Protein 1ECS (pdb70)

Solvent-accessible surface area: 11134 Å² total; per-residue (Å²): 114,36,57,10,2,2,7,2,0,1,100,68,16,89,55,1,14,41,12,1,123,130,0,43,6,38,94,82,77,106,71,105,36,45,0,15,2,68,48,67,97,0,30,0,0,0,17,44,20,111,68,20,77,16,139,69,32,150,23,12,0,1,1,42,3,56,63,6,53,90,3,20,144,57,0,113,86,55,44,16,111,93,71,99,86,35,82,51,47,0,59,41,54,60,144,50,76,115,57,11,44,26,0,8,0,8,1,23,5,13,0,47,0,58,0,13,47,32,154,174,113,33,60,9,1,2,7,2,0,1,94,71,18,91,61,2,10,55,10,1,120,102,0,44,6,37,85,83,72,106,71,106,35,44,0,15,2,65,44,58,94,0,31,0,0,0,22,49,23,108,65,19,80,19,167,71,28,140,21,10,0,1,0,36,3,59,71,3,49,63,2,17,152,46,0,107,96,52,56,10,115,78,44,97,83,46,82,42,50,0,65,47,56,120,148,52,84,117,70,12,40,39,3,18,0,9,1,32,7,16,0,50,1,59,0,7,35,20,153,168

Secondary structure (DSSP, 8-state):
--EEEEEEEES-HHHHHHHHHTTT-EEEEE-SSEEEEEETTEEEEEEE-TT--GGG---EEEEEES-HHHHHHHHHHTT--B-SSSSSEEEEEEE-TTSSEEEEEE-TTS-EEEEEE---/--EEEEEEEES-HHHHHHHHHTTT-EEEEE-SSEEEEEETTEEEEEEE-TT--GGG---EEEEEES-HHHHHHHHHHTT--B-SSSSSEEEEEEE-TTS-EEEEEE-TT--EEEEEE---

Foldseek 3Di:
DDDDEDEAEDLDVVQVQVQCVLLQWHWPDDDDFKTWIDHPPHIYIYGYDNVAQLQPDPAEEEDADQDLPVSVVSCVVVPADDDDDDPQHKADWDCDPPRWIWIWTQHPSNYIYIYTYHDD/DDDDEFEAEDLDVVVQQVQCVLLQWHWPDDDPFKTWTDHPPHIYIYGYDNPDDLVPDPAEDEDADQDLPVSVVSCVVVPADDDPDDPQHKDDWDQDVVRWTWIWTQHNSNYIYIYTHHPD

Sequence (240 aa):
TDQATPNLPSRDFDSTAAFYERLGFGIVFRDAGWMILQRGDLMLEFFAHPGLDPLASWFSCCLRLDDLAEFYRQCKSVGIQETSSGYPRIHAPELQGWGGTMAALVDPDGTLLRLIQNELTDQATPNLPSRDFDSTAAFYERLGFGIVFRDAGWMILQRGDLMLEFFAHPGLDPLASWFSCCLRLDDLAEFYRQCKSVGIQETSSGYPRIHAPELQGWGGTMAALVDPDGTLLRLIQNEL

Organism: Klebsiella pneumoniae (NCBI:txid573)

InterPro domains:
  IPR000335 Bleomycin resistance protein [PR00311] (4-21)
  IPR000335 Bleomycin resistance protein [PR00311] (22-33)
  IPR000335 Bleomycin resistance protein [PR00311] (34-45)
  IPR004360 Glyoxalase/fosfomycin resistance/dioxygenase domain [PF00903] (9-115)
  IPR029068 Glyoxalase/Bleomycin resistance protein/Dihydroxybiphenyl dioxygenase [G3DSA:3.10.180.10] (1-126)
  IPR029068 Glyoxalase/Bleomycin resistance protein/Dihydroxybiphenyl dioxygenase [SSF54593] (5-119)
  IPR037523 Vicinal oxygen chelate (VOC), core domain [PS51819] (1-119)

Nearest PDB structures (foldseek):
  1ecs-assembly1_B  TM=1.008E+00  e=9.904E-28  Klebsiella pneumoniae
  1ewj-assembly3_F  TM=9.919E-01  e=4.253E-24  Klebsiella pneumoniae
  1byl-assembly1_A  TM=8.565E-01  e=3.475E-10  Streptoalloteichus hindustanus
  1xrk-assembly1_A  TM=8.556E-01  e=4.221E-10  Streptoalloteichus hindustanus
  4nb2-assembly1_A  TM=6.487E-01  e=3.819E-05  Staphylococcus aureus subsp. aureus N315

B-factor: mean 27.15, std 15.07, range [7.37, 90.89]

CATH classification: 3.10.180.10

Radius of gyration: 17.6 Å; Cα contacts (8 Å, |Δi|>4): 543; chains: 2; bounding box: 45×44×39 Å

Structure (mmCIF, N/CA/C/O backbone):
data_1ECS
#
_entry.id   1ECS
#
_cell.length_a   81.330
_cell.length_b   85.030
_cell.length_c   78.820
_cell.angle_alpha   90.00
_cell.angle_beta   90.00
_cell.angle_gamma   90.00
#
_symmetry.space_group_name_H-M   'C 2 2 21'
#
loop_
_entity.id
_entity.type
_entity.pdbx_description
1 polymer 'BLEOMYCIN RESISTANCE PROTEIN'
2 non-polymer 'CALCIUM ION'
3 non-polymer 'TETRAETHYLENE GLYCOL'
4 water water
#
loop_
_atom_site.group_PDB
_atom_site.id
_atom_site.type_symbol
_atom_site.label_atom_id
_atom_site.label_alt_id
_atom_site.label_comp_id
_atom_site.label_asym_id
_atom_site.label_entity_id
_atom_site.label_seq_id
_atom_site.pdbx_PDB_ins_code
_atom_site.Cartn_x
_atom_site.Cartn_y
_atom_site.Cartn_z
_atom_site.occupancy
_atom_site.B_iso_or_equiv
_atom_site.auth_seq_id
_atom_site.auth_comp_id
_atom_site.auth_asym_id
_atom_site.auth_atom_id
_atom_site.pdbx_PDB_model_num
ATOM 1 N N . THR A 1 2 ? 24.911 35.212 33.274 1.00 29.51 2 THR A N 1
ATOM 2 C CA . THR A 1 2 ? 24.892 34.575 31.963 1.00 33.74 2 THR A CA 1
ATOM 3 C C . THR A 1 2 ? 23.622 33.738 31.836 1.00 29.82 2 THR A C 1
ATOM 4 O O . THR A 1 2 ? 23.289 33.075 32.820 1.00 24.48 2 THR A O 1
ATOM 8 N N . ASP A 1 3 ? 22.950 33.776 30.690 1.00 25.92 3 ASP A N 1
ATOM 9 C CA . ASP A 1 3 ? 21.809 32.895 30.460 1.00 23.35 3 ASP A CA 1
ATOM 10 C C . ASP A 1 3 ? 22.221 31.434 30.378 1.00 23.69 3 ASP A C 1
ATOM 11 O O . ASP A 1 3 ? 23.199 31.062 29.735 1.00 19.33 3 ASP A O 1
ATOM 16 N N . GLN A 1 4 ? 21.443 30.550 31.013 1.00 22.43 4 GLN A N 1
ATOM 17 C CA . GLN A 1 4 ? 21.831 29.142 30.804 1.00 21.40 4 GLN A CA 1
ATOM 18 C C . GLN A 1 4 ? 20.613 28.241 30.912 1.00 20.70 4 GLN A C 1
ATOM 19 O O . GLN A 1 4 ? 19.699 28.414 31.723 1.00 18.56 4 GLN A O 1
ATOM 25 N N . ALA A 1 5 ? 20.551 27.226 30.030 1.00 19.17 5 ALA A N 1
ATOM 26 C CA . ALA A 1 5 ? 19.488 26.241 30.111 1.00 15.17 5 ALA A CA 1
ATOM 27 C C . ALA A 1 5 ? 20.043 25.010 30.807 1.00 14.10 5 ALA A C 1
ATOM 28 O O . ALA A 1 5 ? 21.139 24.573 30.469 1.00 16.67 5 ALA A O 1
ATOM 30 N N . THR A 1 6 ? 19.328 24.436 31.763 1.00 12.65 6 THR A N 1
ATOM 31 C CA . THR A 1 6 ? 19.935 23.254 32.388 1.00 12.38 6 THR A CA 1
ATOM 32 C C . THR A 1 6 ? 18.956 22.101 32.270 1.00 9.47 6 THR A C 1
ATOM 33 O O . THR A 1 6 ? 17.747 22.278 32.265 1.00 13.15 6 THR A O 1
ATOM 37 N N . PRO A 1 7 ? 19.481 20.888 32.166 1.00 8.51 7 PRO A N 1
ATOM 38 C CA . PRO A 1 7 ? 18.626 19.717 32.213 1.00 9.61 7 PRO A CA 1
ATOM 39 C C . PRO A 1 7 ? 18.010 19.566 33.605 1.00 13.04 7 PRO A C 1
ATOM 40 O O . PRO A 1 7 ? 18.569 20.032 34.603 1.00 10.35 7 PRO A O 1
ATOM 44 N N . ASN A 1 8 ? 16.866 18.922 33.644 1.00 12.35 8 ASN A N 1
ATOM 45 C CA . ASN A 1 8 ? 16.191 18.513 34.866 1.00 14.58 8 ASN A CA 1
ATOM 46 C C . ASN A 1 8 ? 16.032 16.997 34.778 1.00 14.68 8 ASN A C 1
ATOM 47 O O . ASN A 1 8 ? 15.287 16.502 33.924 1.00 14.36 8 ASN A O 1
ATOM 52 N N . LEU A 1 9 ? 16.721 16.256 35.633 1.00 12.84 9 LEU A N 1
ATOM 53 C CA . LEU A 1 9 ? 16.786 14.805 35.505 1.00 11.76 9 LEU A CA 1
ATOM 54 C C . LEU A 1 9 ? 16.188 14.166 36.754 1.00 11.95 9 LEU A C 1
ATOM 55 O O . LEU A 1 9 ? 16.210 14.808 37.794 1.00 12.03 9 LEU A O 1
ATOM 60 N N . PRO A 1 10 ? 15.698 12.961 36.629 1.00 15.09 10 PRO A N 1
ATOM 61 C CA . PRO A 1 10 ? 15.014 12.294 37.747 1.00 12.27 10 PRO A CA 1
ATOM 62 C C . PRO A 1 10 ? 16.021 11.619 38.674 1.00 12.59 10 PRO A C 1
ATOM 63 O O . PRO A 1 10 ? 17.110 11.225 38.272 1.00 13.73 10 PRO A O 1
ATOM 67 N N . SER A 1 11 ? 15.658 11.469 39.944 1.00 12.69 11 SER A N 1
ATOM 68 C CA . SER A 1 11 ? 16.487 10.707 40.865 1.00 11.62 11 SER A CA 1
ATOM 69 C C . SER A 1 11 ? 15.552 9.913 41.779 1.00 13.98 11 SER A C 1
ATOM 70 O O . SER A 1 11 ? 14.670 10.545 42.356 1.00 11.32 11 SER A O 1
ATOM 73 N N . ARG A 1 12 ? 15.717 8.611 41.940 1.00 12.44 12 ARG A N 1
ATOM 74 C CA . ARG A 1 12 ? 14.950 7.901 42.962 1.00 15.86 12 ARG A CA 1
ATOM 75 C C . ARG A 1 12 ? 15.538 8.139 44.349 1.00 15.48 12 ARG A C 1
ATOM 76 O O . ARG A 1 12 ? 14.836 7.956 45.339 1.00 19.99 12 ARG A O 1
ATOM 84 N N . ASP A 1 13 ? 16.783 8.565 44.431 1.00 14.55 13 ASP A N 1
ATOM 85 C CA . ASP A 1 13 ? 17.433 8.748 45.736 1.00 14.88 13 ASP A CA 1
ATOM 86 C C . ASP A 1 13 ? 18.567 9.752 45.614 1.00 11.76 13 ASP A C 1
ATOM 87 O O . ASP A 1 13 ? 19.594 9.413 45.014 1.00 15.05 13 ASP A O 1
ATOM 92 N N . PHE A 1 14 ? 18.427 10.948 46.184 1.00 10.95 14 PHE A N 1
ATOM 93 C CA . PHE A 1 14 ? 19.454 11.959 45.999 1.00 13.13 14 PHE A CA 1
ATOM 94 C C . PHE A 1 14 ? 20.802 11.515 46.537 1.00 16.94 14 PHE A C 1
ATOM 95 O O . PHE A 1 14 ? 21.854 11.901 46.012 1.00 14.17 14 PHE A O 1
ATOM 103 N N . ASP A 1 15 ? 20.794 10.718 47.623 1.00 16.39 15 ASP A N 1
ATOM 104 C CA . ASP A 1 15 ? 22.092 10.274 48.126 1.00 14.86 15 ASP A CA 1
ATOM 105 C C . ASP A 1 15 ? 22.834 9.407 47.097 1.00 13.06 15 ASP A C 1
ATOM 106 O O . ASP A 1 15 ? 24.043 9.607 46.952 1.00 14.28 15 ASP A O 1
ATOM 111 N N . SER A 1 16 ? 22.150 8.476 46.443 1.00 13.86 16 SER A N 1
ATOM 112 C CA . SER A 1 16 ? 22.839 7.625 45.468 1.00 17.62 16 SER A CA 1
ATOM 113 C C . SER A 1 16 ? 23.260 8.452 44.262 1.00 16.52 16 SER A C 1
ATOM 114 O O . SER A 1 16 ? 24.358 8.282 43.751 1.00 15.24 16 SER A O 1
ATOM 117 N N . THR A 1 17 ? 22.377 9.350 43.847 1.00 14.54 17 THR A N 1
ATOM 118 C CA . THR A 1 17 ? 22.778 10.261 42.763 1.00 12.52 17 THR A CA 1
ATOM 119 C C . THR A 1 17 ? 23.975 11.105 43.136 1.00 13.73 17 THR A C 1
ATOM 120 O O . THR A 1 17 ? 24.972 11.179 42.407 1.00 12.96 17 THR A O 1
ATOM 124 N N . ALA A 1 18 ? 23.957 11.807 44.274 1.00 13.47 18 ALA A N 1
ATOM 125 C CA . ALA A 1 18 ? 25.113 12.633 44.622 1.00 13.29 18 ALA A CA 1
ATOM 126 C C . ALA A 1 18 ? 26.389 11.805 44.734 1.00 13.10 18 ALA A C 1
ATOM 127 O O . ALA A 1 18 ? 27.434 12.275 44.280 1.00 15.80 18 ALA A O 1
ATOM 129 N N . ALA A 1 19 ? 26.308 10.614 45.310 1.00 12.46 19 ALA A N 1
ATOM 130 C CA . ALA A 1 19 ? 27.514 9.798 45.451 1.00 16.28 19 ALA A CA 1
ATOM 131 C C . ALA A 1 19 ? 28.112 9.337 44.130 1.00 19.55 19 ALA A C 1
ATOM 132 O O . ALA A 1 19 ? 29.325 9.232 43.941 1.00 19.84 19 ALA A O 1
ATOM 134 N N . PHE A 1 20 ? 27.235 9.013 43.180 1.00 16.69 20 PHE A N 1
ATOM 135 C CA . PHE A 1 20 ? 27.698 8.632 41.850 1.00 13.10 20 PHE A CA 1
ATOM 136 C C . PHE A 1 20 ? 28.371 9.817 41.177 1.00 14.25 20 PHE A C 1
ATOM 137 O O . PHE A 1 20 ? 29.501 9.658 40.700 1.00 14.32 20 PHE A O 1
ATOM 145 N N . TYR A 1 21 ? 27.709 10.975 41.074 1.00 11.36 21 TYR A N 1
ATOM 146 C CA . TYR A 1 21 ? 28.326 12.075 40.337 1.00 12.72 21 TYR A CA 1
ATOM 147 C C . TYR A 1 21 ? 29.523 12.652 41.068 1.00 16.07 21 TYR A C 1
ATOM 148 O O . TYR A 1 21 ? 30.450 13.230 40.490 1.00 14.80 21 TYR A O 1
ATOM 157 N N . GLU A 1 22 ? 29.572 12.521 42.394 1.00 16.92 22 GLU A N 1
ATOM 158 C CA . GLU A 1 22 ? 30.764 13.015 43.092 1.00 18.39 22 GLU A CA 1
ATOM 159 C C . GLU A 1 22 ? 32.032 12.318 42.608 1.00 17.38 22 GLU A C 1
ATOM 160 O O . GLU A 1 22 ? 33.077 12.959 42.450 1.00 17.27 22 GLU A O 1
ATOM 166 N N . ARG A 1 23 ? 31.992 11.010 42.319 1.00 16.27 23 ARG A N 1
ATOM 167 C CA . ARG A 1 23 ? 33.180 10.359 41.776 1.00 20.07 23 ARG A CA 1
ATOM 168 C C . ARG A 1 23 ? 33.604 10.976 40.442 1.00 20.82 23 ARG A C 1
ATOM 169 O O . ARG A 1 23 ? 34.752 10.822 40.026 1.00 21.13 23 ARG A O 1
ATOM 177 N N . LEU A 1 24 ? 32.698 11.667 39.760 1.00 20.49 24 LEU A N 1
ATOM 178 C CA . LEU A 1 24 ? 33.071 12.253 38.472 1.00 19.90 24 LEU A CA 1
ATOM 179 C C . LEU A 1 24 ? 33.386 13.732 38.571 1.00 20.07 24 LEU A C 1
ATOM 180 O O . LEU A 1 24 ? 33.457 14.390 37.535 1.00 24.37 24 LEU A O 1
ATOM 185 N N . GLY A 1 25 ? 33.533 14.234 39.795 1.00 16.92 25 GLY A N 1
ATOM 186 C CA . GLY A 1 25 ? 33.949 15.590 40.038 1.00 16.47 25 GLY A CA 1
ATOM 187 C C . GLY A 1 25 ? 32.842 16.567 40.304 1.00 19.15 25 GLY A C 1
ATOM 188 O O . GLY A 1 25 ? 33.026 17.786 40.370 1.00 20.41 25 GLY A O 1
ATOM 189 N N . PHE A 1 26 ? 31.601 16.090 40.457 1.00 17.32 26 PHE A N 1
ATOM 190 C CA . PHE A 1 26 ? 30.526 17.078 40.622 1.00 16.06 26 PHE A CA 1
ATOM 191 C C . PHE A 1 26 ? 30.332 17.384 42.115 1.00 17.78 26 PHE A C 1
ATOM 192 O O . PHE A 1 26 ? 30.395 16.432 42.883 1.00 17.19 26 PHE A O 1
ATOM 200 N N . GLY A 1 27 ? 30.081 18.609 42.515 1.00 14.33 27 GLY A N 1
ATOM 201 C CA . GLY A 1 27 ? 29.743 18.877 43.908 1.00 18.68 27 GLY A CA 1
ATOM 202 C C . GLY A 1 27 ? 28.303 19.313 44.089 1.00 20.31 27 GLY A C 1
ATOM 203 O O . GLY A 1 27 ? 27.627 19.758 43.159 1.00 15.30 27 GLY A O 1
ATOM 204 N N . ILE A 1 28 ? 27.768 19.206 45.312 1.00 16.29 28 ILE A N 1
ATOM 205 C CA . ILE A 1 28 ? 26.419 19.706 45.573 1.00 17.92 28 ILE A CA 1
ATOM 206 C C . ILE A 1 28 ? 26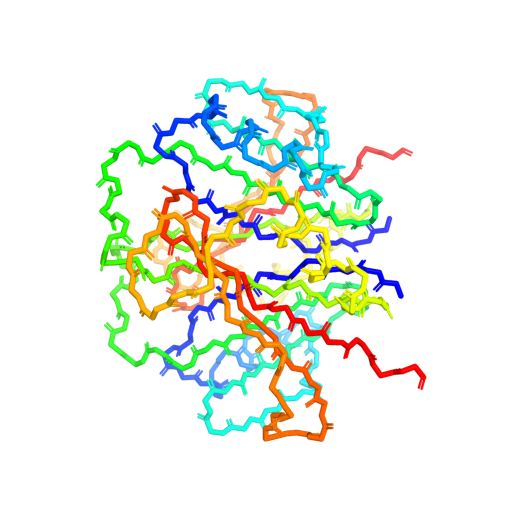.453 21.219 45.775 1.00 19.71 28 ILE A C 1
ATOM 207 O O . ILE A 1 28 ? 27.255 21.759 46.547 1.00 26.27 28 ILE A O 1
ATOM 212 N N . VAL A 1 29 ? 25.592 21.942 45.079 1.00 13.27 29 VAL A N 1
ATOM 213 C CA . VAL A 1 29 ? 25.459 23.386 45.140 1.00 15.27 29 VAL A CA 1
ATOM 214 C C . VAL A 1 29 ? 24.191 23.725 45.907 1.00 15.64 29 VAL A C 1
ATOM 215 O O . VAL A 1 29 ? 24.039 24.741 46.573 1.00 17.75 29 VAL A O 1
ATOM 219 N N . PHE A 1 30 ? 23.216 22.813 45.792 1.00 11.09 30 PHE A N 1
ATOM 220 C CA . PHE A 1 30 ? 21.917 23.018 46.420 1.00 13.25 30 PHE A CA 1
ATOM 221 C C . PHE A 1 30 ? 21.199 21.689 46.583 1.00 15.22 30 PHE A C 1
ATOM 222 O O . PHE A 1 30 ? 21.185 20.831 45.718 1.00 14.40 30 PHE A O 1
ATOM 230 N N . ARG A 1 31 ? 20.532 21.510 47.731 1.00 12.15 31 ARG A N 1
ATOM 231 C CA . ARG A 1 31 ? 19.725 20.328 47.934 1.00 11.78 31 ARG A CA 1
ATOM 232 C C . ARG A 1 31 ? 18.580 20.624 48.896 1.00 17.09 31 ARG A C 1
ATOM 233 O O . ARG A 1 31 ? 18.818 21.195 49.965 1.00 20.19 31 ARG A O 1
ATOM 241 N N . ASP A 1 32 ? 17.351 20.256 48.538 1.00 16.38 32 ASP A N 1
ATOM 242 C CA . ASP A 1 32 ? 16.291 20.259 49.555 1.00 13.97 32 ASP A CA 1
ATOM 243 C C . ASP A 1 32 ? 15.530 18.958 49.391 1.00 16.16 32 ASP A C 1
ATOM 244 O O . ASP A 1 32 ? 16.048 18.041 48.751 1.00 16.73 32 ASP A O 1
ATOM 249 N N . ALA A 1 33 ? 14.331 18.868 49.950 1.00 18.13 33 ALA A N 1
ATOM 250 C CA . ALA A 1 33 ? 13.615 17.599 49.904 1.00 18.59 33 ALA A CA 1
ATOM 251 C C . ALA A 1 33 ? 13.213 17.170 48.493 1.00 20.69 33 ALA A C 1
ATOM 252 O O . ALA A 1 33 ? 13.050 15.962 48.271 1.00 20.28 33 ALA A O 1
ATOM 254 N N . GLY A 1 34 ? 13.046 18.097 47.552 1.00 17.35 34 GLY A N 1
ATOM 255 C CA . GLY A 1 34 ? 12.517 17.693 46.247 1.00 16.66 34 GLY A CA 1
ATOM 256 C C . GLY A 1 34 ? 13.441 18.073 45.103 1.00 16.38 34 GLY A C 1
ATOM 257 O O . GLY A 1 34 ? 13.138 17.692 43.969 1.00 16.53 34 GLY A O 1
ATOM 258 N N . TRP A 1 35 ? 14.533 18.785 45.321 1.00 11.36 35 TRP A N 1
ATOM 259 C CA . TRP A 1 35 ? 15.362 19.290 44.234 1.00 12.45 35 TRP A CA 1
ATOM 260 C C . TRP A 1 35 ? 16.827 19.221 44.583 1.00 14.55 35 TRP A C 1
ATOM 261 O O . TRP A 1 35 ? 17.208 19.433 45.743 1.00 14.79 35 TRP A O 1
ATOM 272 N N . MET A 1 36 ? 17.728 18.940 43.645 1.00 10.31 36 MET A N 1
ATOM 273 C CA . MET A 1 36 ? 19.146 18.966 43.975 1.00 8.07 36 MET A CA 1
ATOM 274 C C . MET A 1 36 ? 19.970 19.476 42.805 1.00 11.55 36 MET A C 1
ATOM 275 O O . MET A 1 36 ? 19.694 19.146 41.644 1.00 17.21 36 MET A O 1
ATOM 280 N N . ILE A 1 37 ? 20.990 20.279 43.035 1.00 10.55 37 ILE A N 1
ATOM 281 C CA . ILE A 1 37 ? 21.769 20.814 41.909 1.00 12.89 37 ILE A CA 1
ATOM 282 C C . ILE A 1 37 ? 23.220 20.388 42.075 1.00 16.83 37 ILE A C 1
ATOM 283 O O . ILE A 1 37 ? 23.777 20.622 43.161 1.00 13.01 37 ILE A O 1
ATOM 288 N N . LEU A 1 38 ? 23.805 19.772 41.035 1.00 12.03 38 LEU A N 1
ATOM 289 C CA . LEU A 1 38 ? 25.204 19.380 41.062 1.00 12.45 38 LEU A CA 1
ATOM 290 C C . LEU A 1 38 ? 25.975 20.206 40.026 1.00 16.36 38 LEU A C 1
ATOM 291 O O . LEU A 1 38 ? 25.425 20.573 38.983 1.00 15.75 38 LEU A O 1
ATOM 296 N N . GLN A 1 39 ? 27.236 20.460 40.347 1.00 15.27 39 GLN A N 1
ATOM 297 C CA . GLN A 1 39 ? 28.079 21.278 39.492 1.00 18.62 39 GLN A CA 1
ATOM 298 C C . GLN A 1 39 ? 29.485 20.700 39.361 1.00 19.39 39 GLN A C 1
ATOM 299 O O . GLN A 1 39 ? 30.073 20.185 40.310 1.00 17.70 39 GLN A O 1
ATOM 305 N N . ARG A 1 40 ? 30.030 20.804 38.159 1.00 17.19 40 ARG A N 1
ATOM 306 C CA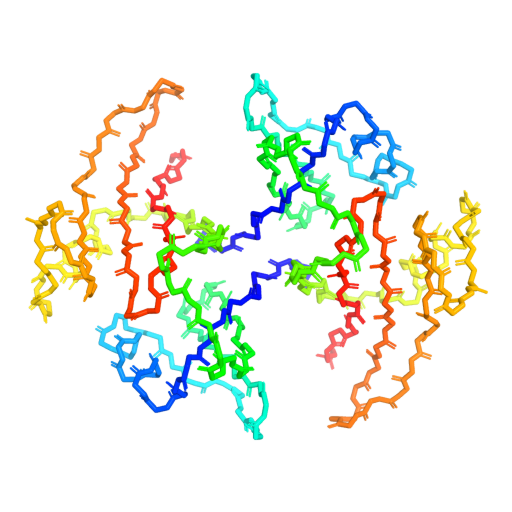 . ARG A 1 40 ? 31.412 20.425 37.870 1.00 17.96 40 ARG A CA 1
ATOM 307 C C . ARG A 1 40 ? 31.959 21.463 36.898 1.00 22.59 40 ARG A C 1
ATOM 308 O O . ARG A 1 40 ? 31.631 21.376 35.713 1.00 20.15 40 ARG A O 1
ATOM 316 N N . GLY A 1 41 ? 32.718 22.440 37.383 1.00 22.41 41 GLY A N 1
ATOM 317 C CA . GLY A 1 41 ? 33.086 23.574 36.542 1.00 19.08 41 GLY A CA 1
ATOM 318 C C . GLY A 1 41 ? 31.868 24.214 35.921 1.00 22.98 41 GLY A C 1
ATOM 319 O O . GLY A 1 41 ? 30.964 24.711 36.600 1.00 23.73 41 GLY A O 1
ATOM 320 N N . ASP A 1 42 ? 31.783 24.241 34.583 1.00 22.37 42 ASP A N 1
ATOM 321 C CA . ASP A 1 42 ? 30.654 24.923 33.962 1.00 18.59 42 ASP A CA 1
ATOM 322 C C . ASP A 1 42 ? 29.482 23.987 33.717 1.00 17.52 42 ASP A C 1
ATOM 323 O O . ASP A 1 42 ? 28.465 24.413 33.151 1.00 19.19 42 ASP A O 1
ATOM 328 N N . LEU A 1 43 ? 29.631 22.718 34.116 1.00 12.70 43 LEU A N 1
ATOM 329 C CA . LEU A 1 43 ? 28.516 21.795 33.903 1.00 14.94 43 LEU A CA 1
ATOM 330 C C . LEU A 1 43 ? 27.543 21.910 35.085 1.00 17.77 43 LEU A C 1
ATOM 331 O O . LEU A 1 43 ? 28.005 21.801 36.224 1.00 18.91 43 LEU A O 1
ATOM 336 N N . MET A 1 44 ? 26.267 22.123 34.845 1.00 17.83 44 MET A N 1
ATOM 337 C CA . MET A 1 44 ? 25.255 22.206 35.884 1.00 17.23 44 MET A CA 1
ATOM 338 C C . MET A 1 44 ? 24.135 21.226 35.563 1.00 17.71 44 MET A C 1
ATOM 339 O O . MET A 1 44 ? 23.519 21.238 34.494 1.00 19.52 44 MET A O 1
ATOM 344 N N . LEU A 1 45 ? 23.861 20.330 36.519 1.00 14.29 45 LEU A N 1
ATOM 345 C CA . LEU A 1 45 ? 22.772 19.376 36.356 1.00 12.15 45 LEU A CA 1
ATOM 346 C C . LEU A 1 45 ? 21.771 19.534 37.514 1.00 13.50 45 LEU A C 1
ATOM 347 O O . LEU A 1 45 ? 22.215 19.596 38.656 1.00 13.79 45 LEU A O 1
ATOM 352 N N . GLU A 1 46 ? 20.500 19.562 37.209 1.00 11.74 46 GLU A N 1
ATOM 353 C CA . GLU A 1 46 ? 19.483 19.661 38.262 1.00 12.80 46 GLU A CA 1
ATOM 354 C C . GLU A 1 46 ? 18.691 18.356 38.301 1.00 14.76 46 GLU A C 1
ATOM 355 O O . GLU A 1 46 ? 18.426 17.773 37.235 1.00 14.84 46 GLU A O 1
ATOM 361 N N . PHE A 1 47 ? 18.345 17.899 39.505 1.00 7.37 47 PHE A N 1
ATOM 362 C CA . PHE A 1 47 ? 17.595 16.683 39.730 1.00 7.63 47 PHE A CA 1
ATOM 363 C C . PHE A 1 47 ? 16.317 16.934 40.523 1.00 11.57 47 PHE A C 1
ATOM 364 O O . PHE A 1 47 ? 16.290 17.746 41.445 1.00 13.40 47 PHE A O 1
ATOM 372 N N . PHE A 1 48 ? 15.263 16.208 40.152 1.00 11.58 48 PHE A N 1
ATOM 373 C CA . PHE A 1 48 ? 14.023 16.319 40.897 1.00 11.45 48 PHE A CA 1
ATOM 374 C C . PHE A 1 48 ? 13.752 14.941 41.485 1.00 14.89 48 PHE A C 1
ATOM 375 O O . PHE A 1 48 ? 14.166 13.935 40.904 1.00 11.55 48 PHE A O 1
ATOM 383 N N . ALA A 1 49 ? 13.060 14.893 42.623 1.00 14.20 49 ALA A N 1
ATOM 384 C CA . ALA A 1 49 ? 12.744 13.585 43.201 1.00 15.18 49 ALA A CA 1
ATOM 385 C C . ALA A 1 49 ? 11.680 12.888 42.368 1.00 17.22 49 ALA A C 1
ATOM 386 O O . ALA A 1 49 ? 10.643 13.495 42.091 1.00 17.82 49 ALA A O 1
ATOM 388 N N . HIS A 1 50 ? 11.944 11.648 41.996 1.00 15.87 50 HIS A N 1
ATOM 389 C CA . HIS A 1 50 ? 10.967 10.897 41.188 1.00 18.48 50 HIS A CA 1
ATOM 390 C C . HIS A 1 50 ? 10.986 9.461 41.674 1.00 19.20 50 HIS A C 1
ATOM 391 O O . HIS A 1 50 ? 11.538 8.577 41.024 1.00 16.59 50 HIS A O 1
ATOM 398 N N . PRO A 1 51 ? 10.460 9.198 42.867 1.00 25.82 51 PRO A N 1
ATOM 399 C CA . PRO A 1 51 ? 10.562 7.847 43.431 1.00 28.40 51 PRO A CA 1
ATOM 400 C C . PRO A 1 51 ? 9.823 6.803 42.613 1.00 25.84 51 PRO A C 1
ATOM 401 O O . PRO A 1 51 ? 10.098 5.615 42.755 1.00 33.64 51 PRO A O 1
ATOM 405 N N . GLY A 1 52 ? 8.893 7.168 41.743 1.00 25.21 52 GLY A N 1
ATOM 406 C CA . GLY A 1 52 ? 8.196 6.122 41.006 1.00 25.92 52 GLY A CA 1
ATOM 407 C C . GLY A 1 52 ? 8.869 5.795 39.694 1.00 27.29 52 GLY A C 1
ATOM 408 O O . GLY A 1 52 ? 8.332 5.055 38.885 1.00 26.18 52 GLY A O 1
ATOM 409 N N . LEU A 1 53 ? 10.050 6.348 39.418 1.00 27.65 53 LEU A N 1
ATOM 410 C CA . LEU A 1 53 ? 10.673 6.121 38.115 1.00 24.61 53 LEU A CA 1
ATOM 411 C C . LEU A 1 53 ? 11.088 4.673 37.903 1.00 21.83 53 LEU A C 1
ATOM 412 O O . LEU A 1 53 ? 11.608 3.990 38.783 1.00 20.54 53 LEU A O 1
ATOM 417 N N . ASP A 1 54 ? 10.912 4.143 36.699 1.00 16.67 54 ASP A N 1
ATOM 418 C CA . ASP A 1 54 ? 11.493 2.854 36.333 1.00 17.26 54 ASP A CA 1
ATOM 419 C C . ASP A 1 54 ? 12.732 3.080 35.472 1.00 20.44 54 ASP A C 1
ATOM 420 O O . ASP A 1 54 ? 12.624 3.516 34.319 1.00 20.89 54 ASP A O 1
ATOM 425 N N . PRO A 1 55 ? 13.924 2.818 36.008 1.00 22.04 55 PRO A N 1
ATOM 426 C CA . PRO A 1 55 ? 15.154 3.129 35.271 1.00 20.84 55 PRO A CA 1
ATOM 427 C C . PRO A 1 55 ? 15.290 2.382 33.953 1.00 21.77 55 PRO A C 1
ATOM 428 O O . PRO A 1 55 ? 16.048 2.827 33.091 1.00 23.16 55 PRO A O 1
ATOM 432 N N . LEU A 1 56 ? 14.605 1.268 33.761 1.00 23.31 56 LEU A N 1
ATOM 433 C CA . LEU A 1 56 ? 14.697 0.461 32.546 1.00 26.39 56 LEU A CA 1
ATOM 434 C C . LEU A 1 56 ? 13.722 0.920 31.466 1.00 25.11 56 LEU A C 1
ATOM 435 O O . LEU A 1 56 ? 13.775 0.475 30.319 1.00 30.62 56 LEU A O 1
ATOM 440 N N . ALA A 1 57 ? 12.797 1.806 31.809 1.00 23.72 57 ALA A N 1
ATOM 441 C CA . ALA A 1 57 ? 11.872 2.308 30.797 1.00 25.68 57 ALA A CA 1
ATOM 442 C C . ALA A 1 57 ? 12.019 3.815 30.654 1.00 26.53 57 ALA A C 1
ATOM 443 O O . ALA A 1 57 ? 11.052 4.530 30.417 1.00 27.61 57 ALA A O 1
ATOM 445 N N . SER A 1 58 ? 13.235 4.331 30.826 1.00 26.03 58 SER A N 1
ATOM 446 C CA . SER A 1 58 ? 13.360 5.782 30.925 1.00 23.65 58 SER A CA 1
ATOM 447 C C . SER A 1 58 ? 13.544 6.435 29.564 1.00 22.81 58 SER A C 1
ATOM 448 O O . SER A 1 58 ? 14.335 5.917 28.776 1.00 22.72 58 SER A O 1
ATOM 451 N N . TRP A 1 59 ? 12.876 7.561 29.369 1.00 21.89 59 TRP A N 1
ATOM 452 C CA . TRP A 1 59 ? 13.131 8.417 28.220 1.00 25.99 59 TRP A CA 1
ATOM 453 C C . TRP A 1 59 ? 13.972 9.641 28.572 1.00 24.15 59 TRP A C 1
ATOM 454 O O . TRP A 1 59 ? 14.129 10.546 27.747 1.00 23.25 59 TRP A O 1
ATOM 465 N N . PHE A 1 60 ? 14.536 9.712 29.780 1.00 19.76 60 PHE A N 1
ATOM 466 C CA . PHE A 1 60 ? 15.323 10.881 30.151 1.00 17.45 60 PHE A CA 1
ATOM 467 C C . PHE A 1 60 ? 16.755 10.854 29.640 1.00 15.21 60 PHE A C 1
ATOM 468 O O . PHE A 1 60 ? 17.420 9.834 29.734 1.00 17.06 60 PHE A O 1
ATOM 476 N N . SER A 1 61 ? 17.199 12.002 29.113 1.00 13.45 61 SER A N 1
ATOM 477 C CA . SER A 1 61 ? 18.585 12.118 28.689 1.00 12.50 61 SER A CA 1
ATOM 478 C C . SER A 1 61 ? 18.985 13.579 28.653 1.00 9.85 61 SER A C 1
ATOM 479 O O . SER A 1 61 ? 18.180 14.498 28.747 1.00 9.85 61 SER A O 1
ATOM 482 N N . CYS A 1 62 ? 20.276 13.827 28.511 1.00 11.62 62 CYS A N 1
ATOM 483 C CA . CYS A 1 62 ? 20.753 15.195 28.321 1.00 15.04 62 CYS A CA 1
ATOM 484 C C . CYS A 1 62 ? 22.062 15.088 27.538 1.00 15.12 62 CYS A C 1
ATOM 485 O O . CYS A 1 62 ? 22.517 13.949 27.390 1.00 15.20 62 CYS A O 1
ATOM 488 N N . CYS A 1 63 ? 22.629 16.193 27.065 1.00 12.58 63 CYS A N 1
ATOM 489 C CA . CYS A 1 63 ? 23.956 16.120 26.478 1.00 14.80 63 CYS A CA 1
ATOM 490 C C . CYS A 1 63 ? 25.011 16.768 27.360 1.00 14.02 63 CYS A C 1
ATOM 491 O O . CYS A 1 63 ? 24.712 17.808 27.934 1.00 19.30 63 CYS A O 1
ATOM 494 N N . LEU A 1 64 ? 26.190 16.158 27.418 1.00 12.89 64 LEU A N 1
ATOM 495 C CA . LEU A 1 64 ? 27.364 16.840 27.950 1.00 14.91 64 LEU A CA 1
ATOM 496 C C . LEU A 1 64 ? 28.311 17.129 26.766 1.00 13.63 64 LEU A C 1
ATOM 497 O O . LEU A 1 64 ? 28.910 16.222 26.216 1.00 13.64 64 LEU A O 1
ATOM 502 N N . ARG A 1 65 ? 28.397 18.401 26.400 1.00 17.88 65 ARG A N 1
ATOM 503 C CA . ARG A 1 65 ? 29.259 18.873 25.314 1.00 17.28 65 ARG A CA 1
ATOM 504 C C . ARG A 1 65 ? 30.530 19.410 25.971 1.00 16.67 65 ARG A C 1
ATOM 505 O O . ARG A 1 65 ? 30.546 20.453 26.605 1.00 18.59 65 ARG A O 1
ATOM 513 N N . LEU A 1 66 ? 31.569 18.621 25.825 1.00 15.43 66 LEU A N 1
ATOM 514 C CA . LEU A 1 66 ? 32.803 18.662 26.557 1.00 18.29 66 LEU A CA 1
ATOM 515 C C . LEU A 1 66 ? 33.995 19.094 25.694 1.00 21.56 66 LEU A C 1
ATOM 516 O O . LEU A 1 66 ? 34.145 18.565 24.591 1.00 19.86 66 LEU A O 1
ATOM 521 N N . ASP A 1 67 ? 34.781 20.011 26.233 1.00 24.00 67 ASP A N 1
ATOM 522 C CA . ASP A 1 67 ? 36.057 20.446 25.660 1.00 24.83 67 ASP A CA 1
ATOM 523 C C . ASP A 1 67 ? 37.041 19.285 25.590 1.00 25.59 67 ASP A C 1
ATOM 524 O O . ASP A 1 67 ? 37.821 19.169 24.647 1.00 23.57 67 ASP A O 1
ATOM 529 N N . ASP A 1 68 ? 37.003 18.387 26.570 1.00 23.76 68 ASP A N 1
ATOM 530 C CA . ASP A 1 68 ? 37.868 17.212 26.531 1.00 23.57 68 ASP A CA 1
ATOM 531 C C . ASP A 1 68 ? 37.125 15.950 26.927 1.00 23.51 68 ASP A C 1
ATOM 532 O O . ASP A 1 68 ? 37.085 15.540 28.085 1.00 28.59 68 ASP A O 1
ATOM 537 N N . LEU A 1 69 ? 36.516 15.326 25.933 1.00 24.06 69 LEU A N 1
ATOM 538 C CA . LEU A 1 69 ? 35.750 14.106 26.118 1.00 25.28 69 LEU A CA 1
ATOM 539 C C . LEU A 1 69 ? 36.625 12.964 26.612 1.00 28.25 69 LEU A C 1
ATOM 540 O O . LEU A 1 69 ? 36.280 12.181 27.497 1.00 21.99 69 LEU A O 1
ATOM 545 N N . ALA A 1 70 ? 37.810 12.853 26.003 1.00 29.05 70 ALA A N 1
ATOM 546 C CA . ALA A 1 70 ? 38.751 11.786 26.326 1.00 27.19 70 ALA A CA 1
ATOM 547 C C . ALA A 1 70 ? 39.033 11.699 27.822 1.00 25.38 70 ALA A C 1
ATOM 548 O O . ALA A 1 70 ? 38.969 10.633 28.431 1.00 32.00 70 ALA A O 1
ATOM 550 N N . GLU A 1 71 ? 39.359 12.836 28.412 1.00 26.88 71 GLU A N 1
ATOM 551 C CA . GLU A 1 71 ? 39.607 12.985 29.835 1.00 29.53 71 GLU A CA 1
ATOM 552 C C . GLU A 1 71 ? 38.390 12.545 30.638 1.00 30.30 71 GLU A C 1
ATOM 553 O O . GLU A 1 71 ? 38.470 11.798 31.610 1.00 30.54 71 GLU A O 1
ATOM 559 N N . PHE A 1 72 ? 37.201 13.009 30.247 1.00 27.24 72 PHE A N 1
ATOM 560 C CA . PHE A 1 72 ? 36.002 12.652 30.994 1.00 25.69 72 PHE A CA 1
ATOM 561 C C . PHE A 1 72 ? 35.773 11.150 30.934 1.00 26.33 72 PHE A C 1
ATOM 562 O O . PHE A 1 72 ? 35.478 10.497 31.930 1.00 25.67 72 PHE A O 1
ATOM 570 N N . TYR A 1 73 ? 35.917 10.599 29.725 1.00 25.32 73 TYR A N 1
ATOM 571 C CA . TYR A 1 73 ? 35.724 9.173 29.552 1.00 27.77 73 TYR A CA 1
ATOM 572 C C . TYR A 1 73 ? 36.714 8.352 30.380 1.00 27.80 73 TYR A C 1
ATOM 573 O O . TYR A 1 73 ? 36.317 7.298 30.878 1.00 23.28 73 TYR A O 1
ATOM 582 N N . ARG A 1 74 ? 37.937 8.864 30.464 1.00 26.53 74 ARG A N 1
ATOM 583 C CA . ARG A 1 74 ? 38.999 8.252 31.270 1.00 30.54 74 ARG A CA 1
ATOM 584 C C . ARG A 1 74 ? 38.623 8.280 32.744 1.00 28.82 74 ARG A C 1
ATOM 585 O O . ARG A 1 74 ? 38.874 7.385 33.548 1.00 27.17 74 ARG A O 1
ATOM 593 N N . GLN A 1 75 ? 37.965 9.357 33.170 1.00 25.84 75 GLN A N 1
ATOM 594 C CA . GLN A 1 75 ? 37.577 9.400 34.583 1.00 28.05 75 GLN A CA 1
ATOM 595 C C . GLN A 1 75 ? 36.451 8.419 34.871 1.00 23.69 75 GLN A C 1
ATOM 596 O O . GLN A 1 75 ? 36.441 7.782 35.935 1.00 26.38 75 GLN A O 1
ATOM 602 N N . CYS A 1 76 ? 35.470 8.227 33.998 1.00 19.57 76 CYS A N 1
ATOM 603 C CA . CYS A 1 76 ? 34.426 7.237 34.205 1.00 23.72 76 CYS A CA 1
ATOM 604 C C . CYS A 1 76 ? 34.946 5.810 34.384 1.00 27.69 76 CYS A C 1
ATOM 605 O O . CYS A 1 76 ? 34.526 5.058 35.262 1.00 27.64 76 CYS A O 1
ATOM 608 N N . LYS A 1 77 ? 35.860 5.385 33.526 1.00 30.15 77 LYS A N 1
ATOM 609 C CA . LYS A 1 77 ? 36.423 4.047 33.573 1.00 31.46 77 LYS A CA 1
ATOM 610 C C . LYS A 1 77 ? 37.220 3.847 34.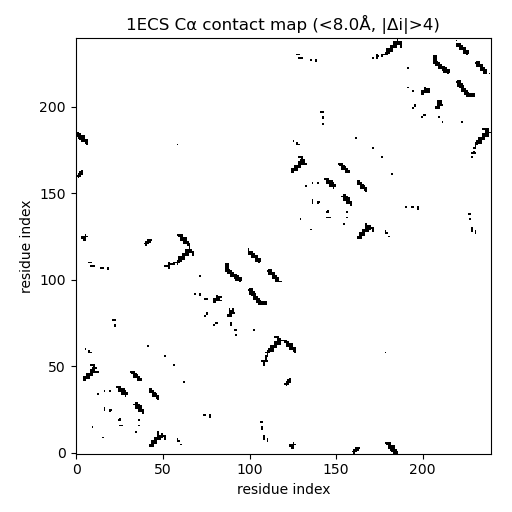851 1.00 29.40 77 LYS A C 1
ATOM 611 O O . LYS A 1 77 ? 37.153 2.813 35.510 1.00 34.82 77 LYS A O 1
ATOM 617 N N . SER A 1 78 ? 37.979 4.883 35.188 1.00 29.61 78 SER A N 1
ATOM 618 C CA . SER A 1 78 ? 38.863 4.836 36.348 1.00 30.89 78 SER A CA 1
ATOM 619 C C . SER A 1 78 ? 38.103 4.769 37.658 1.00 34.93 78 SER A C 1
ATOM 620 O O . SER A 1 78 ? 38.644 4.419 38.707 1.00 44.74 78 SER A O 1
ATOM 623 N N . VAL A 1 79 ? 36.813 5.104 37.683 1.00 33.60 79 VAL A N 1
ATOM 624 C CA . VAL A 1 79 ? 36.114 4.942 38.967 1.00 32.79 79 VAL A CA 1
ATOM 625 C C . VAL A 1 79 ? 35.303 3.656 38.919 1.00 31.95 79 VAL A C 1
ATOM 626 O O . VAL A 1 79 ? 34.487 3.353 39.788 1.00 41.98 79 VAL A O 1
ATOM 630 N N . GLY A 1 80 ? 35.519 2.861 37.870 1.00 29.47 80 GLY A N 1
ATOM 631 C CA . GLY A 1 80 ? 34.880 1.567 37.810 1.00 29.81 80 GLY A CA 1
ATOM 632 C C . GLY A 1 80 ? 33.501 1.508 37.214 1.00 31.83 80 GLY A C 1
ATOM 633 O O . GLY A 1 80 ? 32.727 0.573 37.474 1.00 37.04 80 GLY A O 1
ATOM 634 N N . ILE A 1 81 ? 33.086 2.465 36.378 1.00 26.00 81 ILE A N 1
ATOM 635 C CA . ILE A 1 81 ? 31.792 2.233 35.723 1.00 24.64 81 ILE A CA 1
ATOM 636 C C . ILE A 1 81 ? 31.962 1.249 34.580 1.00 28.03 81 ILE A C 1
ATOM 637 O O . ILE A 1 81 ? 32.845 1.385 33.730 1.00 24.73 81 ILE A O 1
ATOM 642 N N . GLN A 1 82 ? 31.128 0.214 34.531 1.00 31.42 82 GLN A N 1
ATOM 643 C CA . GLN A 1 82 ? 31.375 -0.832 33.551 1.00 35.12 82 GLN A CA 1
ATOM 644 C C . GLN A 1 82 ? 31.019 -0.408 32.130 1.00 37.25 82 GLN A C 1
ATOM 645 O O . GLN A 1 82 ? 30.060 0.299 31.829 1.00 34.58 82 GLN A O 1
ATOM 651 N N . GLU A 1 83 ? 31.852 -0.906 31.223 1.00 36.13 83 GLU A N 1
ATOM 652 C CA . GLU A 1 83 ? 31.590 -0.768 29.799 1.00 37.18 83 GLU A CA 1
ATOM 653 C C . GLU A 1 83 ? 30.905 -2.041 29.312 1.00 37.54 83 GLU A C 1
ATOM 654 O O . GLU A 1 83 ? 31.577 -3.031 29.030 1.00 47.54 83 GLU A O 1
ATOM 660 N N . THR A 1 84 ? 29.589 -1.986 29.242 1.00 34.79 84 THR A N 1
ATOM 661 C CA . THR A 1 84 ? 28.746 -3.107 28.868 1.00 36.10 84 THR A CA 1
ATOM 662 C C . THR A 1 84 ? 27.572 -2.640 28.028 1.00 36.48 84 THR A C 1
ATOM 663 O O . THR A 1 84 ? 27.433 -1.438 27.795 1.00 36.55 84 THR A O 1
ATOM 667 N N . SER A 1 85 ? 26.725 -3.559 27.568 1.00 37.75 85 SER A N 1
ATOM 668 C CA . SER A 1 85 ? 25.675 -3.124 26.642 1.00 36.03 85 SER A CA 1
ATOM 669 C C . SER A 1 85 ? 24.320 -3.062 27.315 1.00 32.48 85 SER A C 1
ATOM 670 O O . SER A 1 85 ? 23.363 -2.566 26.719 1.00 35.36 85 SER A O 1
ATOM 673 N N . SER A 1 86 ? 24.185 -3.527 28.555 1.00 31.43 86 SER A N 1
ATOM 674 C CA . SER A 1 86 ? 22.880 -3.324 29.191 1.00 34.21 86 SER A CA 1
ATOM 675 C C . SER A 1 86 ? 23.060 -3.113 30.689 1.00 32.89 86 SER A C 1
ATOM 676 O O . SER A 1 86 ? 24.161 -3.262 31.211 1.00 26.82 86 SER A O 1
ATOM 679 N N . GLY A 1 87 ? 21.973 -2.777 31.383 1.00 32.54 87 GLY A N 1
ATOM 680 C CA . GLY A 1 87 ? 22.116 -2.557 32.827 1.00 31.07 87 GLY A CA 1
ATOM 681 C C . GLY A 1 87 ? 22.574 -1.129 33.073 1.00 29.31 87 GLY A C 1
ATOM 682 O O . GLY A 1 87 ? 22.952 -0.424 32.130 1.00 35.74 87 GLY A O 1
ATOM 683 N N . TYR A 1 88 ? 22.524 -0.717 34.329 1.00 24.99 88 TYR A N 1
ATOM 684 C CA . TYR A 1 88 ? 22.889 0.653 34.712 1.00 21.73 88 TYR A CA 1
ATOM 685 C C . TYR A 1 88 ? 23.534 0.643 36.089 1.00 22.38 88 TYR A C 1
ATOM 686 O O . TYR A 1 88 ? 23.260 -0.215 36.933 1.00 18.06 88 TYR A O 1
ATOM 695 N N . PRO A 1 89 ? 24.431 1.575 36.374 1.00 22.27 89 PRO A N 1
ATOM 696 C CA . PRO A 1 89 ? 24.950 2.512 35.378 1.00 16.29 89 PRO A CA 1
ATOM 697 C C . PRO A 1 89 ? 25.945 1.843 34.437 1.00 19.59 89 PRO A C 1
ATOM 698 O O . PRO A 1 89 ? 26.465 0.746 34.660 1.00 19.49 89 PRO A O 1
ATOM 702 N N . ARG A 1 90 ? 26.229 2.489 33.302 1.00 18.23 90 ARG A N 1
ATOM 703 C CA . ARG A 1 90 ? 27.189 1.872 32.386 1.00 17.38 90 ARG A CA 1
ATOM 704 C C . ARG A 1 90 ? 27.804 2.949 31.508 1.00 20.45 90 ARG A C 1
ATOM 705 O O . ARG A 1 90 ? 27.290 4.081 31.507 1.00 15.45 90 ARG A O 1
ATOM 713 N N . ILE A 1 91 ? 28.861 2.634 30.770 1.00 22.46 91 ILE A N 1
ATOM 714 C CA . ILE A 1 91 ? 29.425 3.537 29.772 1.00 24.70 91 ILE A CA 1
ATOM 715 C C . ILE A 1 91 ? 29.555 2.821 28.419 1.00 28.41 91 ILE A C 1
ATOM 716 O O . ILE A 1 91 ? 29.748 1.611 28.415 1.00 27.36 91 ILE A O 1
ATOM 721 N N . HIS A 1 92 ? 29.449 3.565 27.345 1.00 33.47 92 HIS A N 1
ATOM 722 C CA . HIS A 1 92 ? 29.638 3.281 25.939 1.00 37.48 92 HIS A CA 1
ATOM 723 C C . HIS A 1 92 ? 30.805 4.136 25.424 1.00 36.38 92 HIS A C 1
ATOM 724 O O . HIS A 1 92 ? 30.717 5.353 25.581 1.00 34.38 92 HIS A O 1
ATOM 731 N N . ALA A 1 93 ? 31.840 3.537 24.868 1.00 35.56 93 ALA A N 1
ATOM 732 C CA . ALA A 1 93 ? 33.088 4.176 24.488 1.00 36.15 93 ALA A CA 1
ATOM 733 C C . ALA A 1 93 ? 32.902 5.190 23.374 1.00 35.39 93 ALA A C 1
ATOM 734 O O . ALA A 1 93 ? 31.961 5.046 22.597 1.00 30.32 93 ALA A O 1
ATOM 736 N N . PRO A 1 94 ? 33.776 6.186 23.297 1.00 39.99 94 PRO A N 1
ATOM 737 C CA . PRO A 1 94 ? 33.648 7.217 22.254 1.00 42.96 94 PRO A CA 1
ATOM 738 C C . PRO A 1 94 ? 33.622 6.566 20.875 1.00 47.23 94 PRO A C 1
ATOM 739 O O . PRO A 1 94 ? 34.421 5.668 20.593 1.00 49.81 94 PRO A O 1
ATOM 743 N N . GLU A 1 95 ? 32.692 7.027 20.056 1.00 49.36 95 GLU A N 1
ATOM 744 C CA . GLU A 1 95 ? 32.391 6.464 18.753 1.00 54.30 95 GLU A CA 1
ATOM 745 C C . GLU A 1 95 ? 32.303 7.558 17.705 1.00 57.72 95 GLU A C 1
ATOM 746 O O . GLU A 1 95 ? 31.455 8.445 17.857 1.00 62.91 95 GLU A O 1
ATOM 752 N N . LEU A 1 96 ? 33.135 7.535 16.666 1.00 60.59 96 LEU A N 1
ATOM 753 C CA . LEU A 1 96 ? 32.976 8.541 15.618 1.00 63.55 96 LEU A CA 1
ATOM 754 C C . LEU A 1 96 ? 31.553 8.436 15.063 1.00 65.71 96 LEU A C 1
ATOM 755 O O . LEU A 1 96 ? 31.117 7.400 14.577 1.00 59.88 96 LEU A O 1
ATOM 760 N N . GLN A 1 97 ? 30.848 9.547 15.191 1.00 69.78 97 GLN A N 1
ATOM 761 C CA . GLN A 1 97 ? 29.422 9.633 14.954 1.00 72.24 97 GLN A CA 1
ATOM 762 C C . GLN A 1 97 ? 29.090 10.106 13.547 1.00 76.05 97 GLN A C 1
ATOM 763 O O . GLN A 1 97 ? 29.976 10.436 12.763 1.00 76.06 97 GLN A O 1
ATOM 769 N N . GLY A 1 98 ? 27.787 10.129 13.280 1.00 79.56 98 GLY A N 1
ATOM 770 C CA . GLY A 1 98 ? 27.269 10.608 12.018 1.00 83.16 98 GLY A CA 1
ATOM 771 C C . GLY A 1 98 ? 27.183 12.118 11.953 1.00 85.81 98 GLY A C 1
ATOM 772 O O . GLY A 1 98 ? 26.143 12.655 11.552 1.00 90.89 98 GLY A O 1
ATOM 773 N N . TRP A 1 99 ? 28.249 12.837 12.285 1.00 85.92 99 TRP A N 1
ATOM 774 C CA . TRP A 1 99 ? 28.354 14.279 12.115 1.00 85.25 99 TRP A CA 1
ATOM 775 C C . TRP A 1 99 ? 29.829 14.687 12.003 1.00 82.28 99 TRP A C 1
ATOM 776 O O . TRP A 1 99 ? 30.139 15.868 11.847 1.00 80.14 99 TRP A O 1
ATOM 787 N N . GLY A 1 100 ? 30.720 13.707 12.089 1.00 79.69 100 GLY A N 1
ATOM 788 C CA . GLY A 1 100 ? 32.154 13.953 12.030 1.00 77.35 100 GLY A CA 1
ATOM 789 C C . GLY A 1 100 ? 32.755 14.018 13.425 1.00 74.74 100 GLY A C 1
ATOM 790 O O . GLY A 1 100 ? 33.938 13.750 13.643 1.00 79.09 100 GLY A O 1
ATOM 791 N N . GLY A 1 101 ? 31.915 14.381 14.395 1.00 68.99 101 GLY A N 1
ATOM 792 C CA . GLY A 1 101 ? 32.351 14.451 15.774 1.00 63.22 101 GLY A CA 1
ATOM 793 C C . GLY A 1 101 ? 32.347 13.086 16.438 1.00 58.36 101 GLY A C 1
ATOM 794 O O . GLY A 1 101 ? 31.928 12.074 15.876 1.00 59.75 101 GLY A O 1
ATOM 795 N N . THR A 1 102 ? 32.830 13.053 17.677 1.00 51.86 102 THR A N 1
ATOM 796 C CA . THR A 1 102 ? 32.876 11.807 18.427 1.00 46.79 102 THR A CA 1
ATOM 797 C C . THR A 1 102 ? 31.982 11.861 19.658 1.00 41.83 102 THR A C 1
ATOM 798 O O . THR A 1 102 ? 31.791 12.909 20.258 1.00 28.12 102 THR A O 1
ATOM 802 N N . MET A 1 103 ? 31.429 10.703 20.003 1.00 41.64 103 MET A N 1
ATOM 803 C CA . MET A 1 103 ? 30.426 10.589 21.050 1.00 38.63 103 MET A CA 1
ATOM 804 C C . MET A 1 103 ? 30.595 9.312 21.863 1.00 33.18 103 MET A C 1
ATOM 805 O O . MET A 1 103 ? 30.966 8.243 21.388 1.00 32.15 103 MET A O 1
ATOM 810 N N . ALA A 1 104 ? 30.316 9.449 23.149 1.00 28.68 104 ALA A N 1
ATOM 811 C CA . ALA A 1 104 ? 30.263 8.336 24.089 1.00 22.24 104 ALA A CA 1
ATOM 812 C C . ALA A 1 104 ? 28.927 8.440 24.819 1.00 21.08 104 ALA A C 1
ATOM 813 O O . ALA A 1 104 ? 28.179 9.393 24.588 1.00 21.41 104 ALA A O 1
ATOM 815 N N . ALA A 1 105 ? 28.621 7.472 25.662 1.00 19.09 105 ALA A N 1
ATOM 816 C CA . ALA A 1 105 ? 27.350 7.519 26.372 1.00 20.19 105 ALA A CA 1
ATOM 817 C C . ALA A 1 105 ? 27.573 7.053 27.818 1.00 22.32 105 ALA A C 1
ATOM 818 O O . ALA A 1 105 ? 28.285 6.079 28.045 1.00 22.60 105 ALA A O 1
ATOM 820 N N . LEU A 1 106 ? 26.955 7.779 28.743 1.00 18.40 106 LEU A N 1
ATOM 821 C CA . LEU A 1 106 ? 27.036 7.375 30.148 1.00 18.54 106 LEU A CA 1
ATOM 822 C C . LEU A 1 106 ? 25.619 7.086 30.611 1.00 16.83 106 LEU A C 1
ATOM 823 O O . LEU A 1 106 ? 24.767 7.926 30.365 1.00 20.24 106 LEU A O 1
ATOM 828 N N . VAL A 1 107 ? 25.336 5.959 31.242 1.00 15.53 107 VAL A N 1
ATOM 829 C CA . VAL A 1 107 ? 24.002 5.742 31.813 1.00 16.57 107 VAL A CA 1
ATOM 830 C C . VAL A 1 107 ? 24.167 5.818 33.332 1.00 16.17 107 VAL A C 1
ATOM 831 O O . VAL A 1 107 ? 25.119 5.188 33.802 1.00 15.85 107 VAL A O 1
ATOM 835 N N . ASP A 1 108 ? 23.332 6.586 34.023 1.00 12.85 108 ASP A N 1
ATOM 836 C CA . ASP A 1 108 ? 23.557 6.889 35.446 1.00 10.68 108 ASP A CA 1
ATOM 837 C C . ASP A 1 108 ? 22.747 5.947 36.321 1.00 12.76 108 ASP A C 1
ATOM 838 O O . ASP A 1 108 ? 22.018 5.075 35.813 1.00 12.41 108 ASP A O 1
ATOM 843 N N . PRO A 1 109 ? 22.838 5.989 37.653 1.00 13.65 109 PRO A N 1
ATOM 844 C CA . PRO A 1 109 ? 22.102 5.043 38.487 1.00 12.32 109 PRO A CA 1
ATOM 845 C C . PRO A 1 109 ? 20.588 5.097 38.344 1.00 12.64 109 PRO A C 1
ATOM 846 O O . PRO A 1 109 ? 19.919 4.254 38.937 1.00 13.35 109 PRO A O 1
ATOM 850 N N . ASP A 1 110 ? 20.012 6.032 37.598 1.00 9.66 110 ASP A N 1
ATOM 851 C CA . ASP A 1 110 ? 18.553 6.012 37.434 1.00 11.78 110 ASP A CA 1
ATOM 852 C C . ASP A 1 110 ? 18.167 5.736 35.976 1.00 13.97 110 ASP A C 1
ATOM 853 O O . ASP A 1 110 ? 17.028 5.960 35.595 1.00 15.65 110 ASP A O 1
ATOM 858 N N . GLY A 1 111 ? 19.125 5.272 35.173 1.00 14.44 111 GLY A N 1
ATOM 859 C CA . GLY A 1 111 ? 18.813 4.902 33.795 1.00 13.07 111 GLY A CA 1
ATOM 860 C C . GLY A 1 111 ? 18.917 6.101 32.862 1.00 16.70 111 GLY A C 1
ATOM 861 O O . GLY A 1 111 ? 18.632 5.966 31.662 1.00 16.41 111 GLY A O 1
ATOM 862 N N . THR A 1 112 ? 19.328 7.264 33.376 1.00 12.56 112 THR A N 1
ATOM 863 C CA . THR A 1 112 ? 19.348 8.460 32.523 1.00 14.31 112 THR A CA 1
ATOM 864 C C . THR A 1 112 ? 20.497 8.372 31.531 1.00 16.04 112 THR A C 1
ATOM 865 O O . THR A 1 112 ? 21.598 7.938 31.881 1.00 14.76 112 THR A O 1
ATOM 869 N N . LEU A 1 113 ? 20.267 8.773 30.275 1.00 13.19 113 LEU A N 1
ATOM 870 C CA . LEU A 1 113 ? 21.357 8.678 29.297 1.00 12.08 113 LEU A CA 1
ATOM 871 C C . LEU A 1 113 ? 22.021 10.023 29.186 1.00 11.11 113 LEU 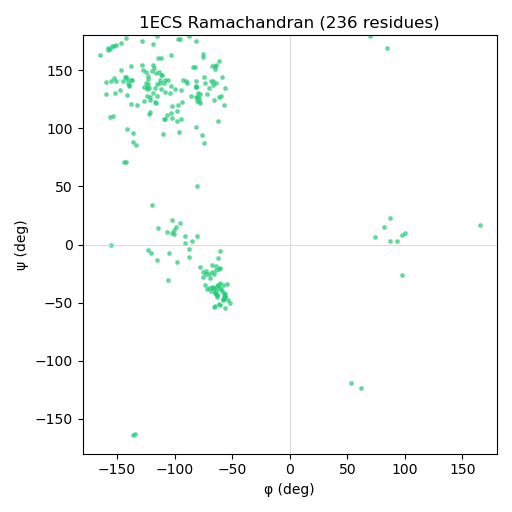A C 1
ATOM 872 O O . LEU A 1 113 ? 21.380 11.021 28.843 1.00 18.41 113 LEU A O 1
ATOM 877 N N . LEU A 1 114 ? 23.308 10.107 29.474 1.00 11.60 114 LEU A N 1
ATOM 878 C CA . LEU A 1 114 ? 24.024 11.343 29.223 1.00 12.53 114 LEU A CA 1
ATOM 879 C C . LEU A 1 114 ? 24.844 11.136 27.953 1.00 15.10 114 LEU A C 1
ATOM 880 O O . LEU A 1 114 ? 25.758 10.317 27.947 1.00 14.71 114 LEU A O 1
ATOM 885 N N . ARG A 1 115 ? 24.474 11.875 26.898 1.00 13.47 115 ARG A N 1
ATOM 886 C CA . ARG A 1 115 ? 25.288 11.726 25.685 1.00 15.72 115 ARG A CA 1
ATOM 887 C C . ARG A 1 115 ? 26.530 12.578 25.841 1.00 13.73 115 ARG A C 1
ATOM 888 O O . ARG A 1 115 ? 26.420 13.764 26.140 1.00 17.40 115 ARG A O 1
ATOM 896 N N . LEU A 1 116 ? 27.701 11.977 25.655 1.00 12.67 116 LEU A N 1
ATOM 897 C CA . LEU A 1 116 ? 28.952 12.691 25.855 1.00 13.49 116 LEU A CA 1
ATOM 898 C C . LEU A 1 116 ? 29.513 13.078 24.492 1.00 15.00 116 LEU A C 1
ATOM 899 O O . LEU A 1 116 ? 29.813 12.235 23.657 1.00 16.46 116 LEU A O 1
ATOM 904 N N . ILE A 1 117 ? 29.655 14.383 24.270 1.00 14.45 117 ILE A N 1
ATOM 905 C CA . ILE A 1 117 ? 30.072 14.776 22.917 1.00 16.83 117 ILE A CA 1
ATOM 906 C C . ILE A 1 117 ? 31.323 15.623 23.007 1.00 19.83 117 ILE A C 1
ATOM 907 O O . ILE A 1 117 ? 31.429 16.476 23.903 1.00 21.50 117 ILE A O 1
ATOM 912 N N . GLN A 1 118 ? 32.273 15.408 22.099 1.00 20.44 118 GLN A N 1
ATOM 913 C CA . GLN A 1 118 ? 33.475 16.246 22.037 1.00 19.26 118 GLN A CA 1
ATOM 914 C C . GLN A 1 118 ? 33.164 17.546 21.311 1.00 21.47 118 GLN A C 1
ATOM 915 O O . GLN A 1 118 ? 32.691 17.584 20.162 1.00 24.42 118 GLN A O 1
ATOM 921 N N . ASN A 1 119 ? 33.400 18.686 21.963 1.00 19.42 119 ASN A N 1
ATOM 922 C CA . ASN A 1 119 ? 33.166 19.937 21.247 1.00 22.36 119 ASN A CA 1
ATOM 923 C C . ASN A 1 119 ? 34.132 20.051 20.058 1.00 29.37 119 ASN A C 1
ATOM 924 O O . ASN A 1 119 ? 35.207 19.450 20.129 1.00 28.24 119 ASN A O 1
ATOM 929 N N . GLU A 1 120 ? 33.746 20.806 19.050 1.00 33.22 120 GLU A N 1
ATOM 930 C CA . GLU A 1 120 ? 34.537 21.119 17.864 1.00 37.04 120 GLU A CA 1
ATOM 931 C C . GLU A 1 120 ? 35.499 22.250 18.163 1.00 38.08 120 GLU A C 1
ATOM 932 O O . GLU A 1 120 ? 35.077 23.404 18.208 1.00 42.05 120 GLU A O 1
ATOM 938 N N . LEU A 1 121 ? 36.781 22.001 18.405 1.00 41.48 121 LEU A N 1
ATOM 939 C CA . LEU A 1 121 ? 37.628 23.117 18.841 1.00 46.06 121 LEU A CA 1
ATOM 940 C C . LEU A 1 121 ? 38.130 23.882 17.620 1.00 48.03 121 LEU A C 1
ATOM 941 O O . LEU A 1 121 ? 38.130 23.279 16.530 1.00 51.93 121 LEU A O 1
ATOM 946 N N . THR B 1 2 ? 34.132 25.400 25.913 1.00 29.74 202 THR B N 1
ATOM 947 C CA . THR B 1 2 ? 33.469 25.492 27.212 1.00 30.54 202 THR B CA 1
ATOM 948 C C . THR B 1 2 ? 32.527 24.316 27.430 1.00 26.99 202 THR B C 1
ATOM 949 O O . THR B 1 2 ? 31.721 24.012 26.551 1.00 24.05 202 THR B O 1
ATOM 953 N N . ASP B 1 3 ? 32.625 23.659 28.580 1.00 23.39 203 ASP B N 1
ATOM 954 C CA . ASP B 1 3 ? 31.753 22.537 28.892 1.00 23.26 203 ASP B CA 1
ATOM 955 C C . ASP B 1 3 ? 30.315 23.012 29.098 1.00 21.69 203 ASP B C 1
ATOM 956 O O . ASP B 1 3 ? 30.123 24.067 29.689 1.00 22.98 203 ASP B O 1
ATOM 961 N N . GLN B 1 4 ? 29.357 22.228 28.599 1.00 20.52 204 GLN B N 1
ATOM 962 C CA . GLN B 1 4 ? 27.969 22.644 28.824 1.00 19.00 204 GLN B CA 1
ATOM 963 C C . GLN B 1 4 ? 27.039 21.442 28.774 1.00 18.86 204 GLN B C 1
ATOM 964 O O . GLN B 1 4 ? 27.162 20.498 28.001 1.00 18.27 204 GLN B O 1
ATOM 970 N N . ALA B 1 5 ? 26.071 21.502 29.699 1.00 16.50 205 ALA B N 1
ATOM 971 C CA . ALA B 1 5 ? 25.090 20.433 29.781 1.00 16.08 205 ALA B CA 1
ATOM 972 C C . ALA B 1 5 ? 23.815 20.981 29.158 1.00 14.76 205 ALA B C 1
ATOM 973 O O . ALA B 1 5 ? 23.437 22.084 29.539 1.00 19.41 205 ALA B O 1
ATOM 975 N N . THR B 1 6 ? 23.212 20.228 28.235 1.00 13.64 206 THR B N 1
ATOM 976 C CA . THR B 1 6 ? 22.005 20.760 27.613 1.00 13.34 206 THR B CA 1
ATOM 977 C C . THR B 1 6 ? 20.841 19.806 27.807 1.00 12.38 206 THR B C 1
ATOM 978 O O . THR B 1 6 ? 20.985 18.591 27.812 1.00 14.31 206 THR B O 1
ATOM 982 N N . PRO B 1 7 ? 19.661 20.390 27.967 1.00 8.36 207 PRO B N 1
ATOM 983 C CA . PRO B 1 7 ? 18.439 19.641 28.064 1.00 9.27 207 PRO B CA 1
ATOM 984 C C . PRO B 1 7 ? 18.176 18.922 26.727 1.00 16.56 207 PRO B C 1
ATOM 985 O O . PRO B 1 7 ? 18.635 19.427 25.691 1.00 14.00 207 PRO B O 1
ATOM 989 N N . ASN B 1 8 ? 17.498 17.796 26.800 1.00 15.76 208 ASN B N 1
ATOM 990 C CA . ASN B 1 8 ? 17.006 17.060 25.642 1.00 12.57 208 ASN B CA 1
ATOM 991 C C . ASN B 1 8 ? 15.500 16.957 25.797 1.00 14.85 208 ASN B C 1
ATOM 992 O O . ASN B 1 8 ? 15.028 16.307 26.729 1.00 13.67 208 ASN B O 1
ATOM 997 N N . LEU B 1 9 ? 14.777 17.605 24.908 1.00 12.34 209 LEU B N 1
ATOM 998 C CA . LEU B 1 9 ? 13.335 17.746 25.041 1.00 14.12 209 LEU B CA 1
ATOM 999 C C . LEU B 1 9 ? 12.583 17.136 23.868 1.00 15.16 209 LEU B C 1
ATOM 1000 O O . LEU B 1 9 ? 13.105 17.108 22.756 1.00 13.32 209 LEU B O 1
ATOM 1005 N N . PRO B 1 10 ? 11.379 16.633 24.114 1.00 16.23 210 PRO B N 1
ATOM 1006 C CA . PRO B 1 10 ? 10.668 15.973 23.011 1.00 16.01 210 PRO B CA 1
ATOM 1007 C C . PRO B 1 10 ? 9.966 16.988 22.116 1.00 16.68 210 PRO B C 1
ATOM 1008 O O . PRO B 1 10 ? 9.575 18.076 22.537 1.00 13.01 210 PRO B O 1
ATOM 1012 N N . SER B 1 11 ? 9.799 16.609 20.855 1.00 12.84 211 SER B N 1
ATOM 1013 C CA . SER B 1 11 ? 9.068 17.390 19.875 1.00 13.27 211 SER B CA 1
ATOM 1014 C C . SER B 1 11 ? 8.194 16.453 19.036 1.00 17.14 211 SER B C 1
ATOM 1015 O O . SER B 1 11 ? 8.768 15.557 18.400 1.00 15.15 211 SER B O 1
ATOM 1018 N N . ARG B 1 12 ? 6.888 16.668 19.033 1.00 15.01 212 ARG B N 1
ATOM 1019 C CA . ARG B 1 12 ? 5.996 15.873 18.184 1.00 16.70 212 ARG B CA 1
ATOM 1020 C C . ARG B 1 12 ? 6.089 16.302 16.723 1.00 15.66 212 ARG B C 1
ATOM 1021 O O . ARG B 1 12 ? 5.778 15.497 15.853 1.00 17.86 212 ARG B O 1
ATOM 1029 N N . ASP B 1 13 ? 6.514 17.524 16.473 1.00 15.08 213 ASP B N 1
ATOM 1030 C CA . ASP B 1 13 ? 6.665 18.088 15.134 1.00 17.18 213 ASP B CA 1
ATOM 1031 C C . ASP B 1 13 ? 7.727 19.179 15.143 1.00 13.91 213 ASP B C 1
ATOM 1032 O O . ASP B 1 13 ? 7.500 20.256 15.709 1.00 13.85 213 ASP B O 1
ATOM 1037 N N . PHE B 1 14 ? 8.873 18.930 14.515 1.00 14.03 214 PHE B N 1
ATOM 1038 C CA . PHE B 1 14 ? 9.961 19.902 14.469 1.00 14.77 214 PHE B CA 1
ATOM 1039 C C . PHE B 1 14 ? 9.557 21.232 13.874 1.00 15.00 214 PHE B C 1
ATOM 1040 O O . PHE B 1 14 ? 9.939 22.268 14.409 1.00 11.42 214 PHE B O 1
ATOM 1048 N N . ASP B 1 15 ? 8.807 21.283 12.763 1.00 12.04 215 ASP B N 1
ATOM 1049 C CA . ASP B 1 15 ? 8.381 22.579 12.264 1.00 11.54 215 ASP B CA 1
ATOM 1050 C C . ASP B 1 15 ? 7.602 23.413 13.271 1.00 12.38 215 ASP B C 1
ATOM 1051 O O . ASP B 1 15 ? 7.832 24.614 13.415 1.00 13.21 215 ASP B O 1
ATOM 1056 N N . SER B 1 16 ? 6.636 22.832 13.984 1.00 10.87 216 SER B N 1
ATOM 1057 C CA . SER B 1 16 ? 5.849 23.642 14.921 1.00 11.05 216 SER B CA 1
ATOM 1058 C C . SER B 1 16 ? 6.690 24.066 16.126 1.00 11.67 216 SER B C 1
ATOM 1059 O O . SER B 1 16 ? 6.536 25.177 16.649 1.00 13.26 216 SER B O 1
ATOM 1062 N N . THR B 1 17 ? 7.564 23.171 16.576 1.00 12.33 217 THR B N 1
ATOM 1063 C CA . THR B 1 17 ? 8.482 23.545 17.655 1.00 11.00 217 THR B CA 1
ATOM 1064 C C . THR B 1 17 ? 9.392 24.691 17.232 1.00 13.27 217 THR B C 1
ATOM 1065 O O . THR B 1 17 ? 9.492 25.697 17.929 1.00 13.92 217 THR B O 1
ATOM 1069 N N . ALA B 1 18 ? 10.062 24.564 16.079 1.00 14.20 218 ALA B N 1
ATOM 1070 C CA . ALA B 1 18 ? 10.924 25.659 15.625 1.00 12.70 218 ALA B CA 1
ATOM 1071 C C . ALA B 1 18 ? 10.132 26.961 15.519 1.00 14.29 218 ALA B C 1
ATOM 1072 O O . ALA B 1 18 ? 10.636 28.010 15.909 1.00 16.13 218 ALA B O 1
ATOM 1074 N N . ALA B 1 19 ? 8.907 26.915 14.987 1.00 16.29 219 ALA B N 1
ATOM 1075 C CA . ALA B 1 19 ? 8.129 28.148 14.783 1.00 17.76 219 ALA B CA 1
ATOM 1076 C C . ALA B 1 19 ? 7.738 28.764 16.118 1.00 17.46 219 ALA B C 1
ATOM 1077 O O . ALA B 1 19 ? 7.708 29.981 16.326 1.00 18.11 219 ALA B O 1
ATOM 1079 N N . PHE B 1 20 ? 7.438 27.889 17.085 1.00 15.72 220 PHE B N 1
ATOM 1080 C CA . PHE B 1 20 ? 7.096 28.434 18.413 1.00 15.06 220 PHE B CA 1
ATOM 1081 C C . PHE B 1 20 ? 8.289 29.150 19.023 1.00 15.45 220 PHE B C 1
ATOM 1082 O O . PHE B 1 20 ? 8.230 30.311 19.432 1.00 14.38 220 PHE B O 1
ATOM 1090 N N . TYR B 1 21 ? 9.438 28.468 19.091 1.00 13.11 221 TYR B N 1
ATOM 1091 C CA . TYR B 1 21 ? 10.583 29.062 19.767 1.00 12.08 221 TYR B CA 1
ATOM 1092 C C . TYR B 1 21 ? 11.217 30.182 18.967 1.00 15.14 221 TYR B C 1
ATOM 1093 O O . TYR B 1 21 ? 11.880 31.065 19.505 1.00 12.93 221 TYR B O 1
ATOM 1102 N N . GLU B 1 22 ? 11.005 30.174 17.649 1.00 16.08 222 GLU B N 1
ATOM 1103 C CA . GLU B 1 22 ? 11.551 31.273 16.838 1.00 19.93 222 GLU B CA 1
ATOM 1104 C C . GLU B 1 22 ? 10.945 32.598 17.252 1.00 18.09 222 GLU B C 1
ATOM 1105 O O . GLU B 1 22 ? 11.561 33.661 17.245 1.00 20.22 222 GLU B O 1
ATOM 1111 N N . ARG B 1 23 ? 9.674 32.585 17.643 1.00 17.79 223 ARG B N 1
ATOM 1112 C CA . ARG B 1 23 ? 9.090 33.843 18.104 1.00 23.38 223 ARG B CA 1
ATOM 1113 C C . ARG B 1 23 ? 9.771 34.351 19.362 1.00 21.83 223 ARG B C 1
ATOM 1114 O O . ARG B 1 23 ? 9.696 35.543 19.665 1.00 25.13 223 ARG B O 1
ATOM 1122 N N . LEU B 1 24 ? 10.425 33.479 20.112 1.00 17.42 224 LEU B N 1
ATOM 1123 C CA . LEU B 1 24 ? 11.073 33.925 21.354 1.00 18.40 224 LEU B CA 1
ATOM 1124 C C . LEU B 1 24 ? 12.557 34.147 21.119 1.00 19.78 224 LEU B C 1
ATOM 1125 O O . LEU B 1 24 ? 13.337 34.222 22.068 1.00 21.88 224 LEU B O 1
ATOM 1130 N N . GLY B 1 25 ? 12.974 34.229 19.849 1.00 17.82 225 GLY B N 1
ATOM 1131 C CA . GLY B 1 25 ? 14.374 34.569 19.590 1.00 16.70 225 GLY B CA 1
ATOM 1132 C C . GLY B 1 25 ? 15.289 33.392 19.422 1.00 15.55 225 GLY B C 1
ATOM 1133 O O . GLY B 1 25 ? 16.500 33.541 19.245 1.00 20.45 225 GLY B O 1
ATOM 1134 N N . PHE B 1 26 ? 14.776 32.163 19.459 1.00 17.71 226 PHE B N 1
ATOM 1135 C CA . PHE B 1 26 ? 15.627 31.006 19.179 1.00 18.77 226 PHE B CA 1
ATOM 1136 C C . PHE B 1 26 ? 15.832 30.750 17.689 1.00 19.86 226 PHE B C 1
ATOM 1137 O O . PHE B 1 26 ? 14.873 30.797 16.909 1.00 26.05 226 PHE B O 1
ATOM 1145 N N . GLY B 1 27 ? 17.049 30.455 17.248 1.00 17.91 227 GLY B N 1
ATOM 1146 C CA . GLY B 1 27 ? 17.220 30.109 15.830 1.00 15.42 227 GLY B CA 1
ATOM 1147 C C . GLY B 1 27 ? 17.666 28.658 15.766 1.00 17.46 227 GLY B C 1
ATOM 1148 O O . GLY B 1 27 ? 18.160 28.132 16.767 1.00 16.45 227 GLY B O 1
ATOM 1149 N N . ILE B 1 28 ? 17.512 28.021 14.621 1.00 14.34 228 ILE B N 1
ATOM 1150 C CA . ILE B 1 28 ? 17.949 26.643 14.413 1.00 14.58 228 ILE B CA 1
ATOM 1151 C C . ILE B 1 28 ? 19.432 26.585 14.114 1.00 18.45 228 ILE B C 1
ATOM 1152 O O . ILE B 1 28 ? 19.890 27.275 13.196 1.00 23.71 228 ILE B O 1
ATOM 1157 N N . VAL B 1 29 ? 20.209 25.788 14.846 1.00 12.89 229 VAL B N 1
ATOM 1158 C CA . VAL B 1 29 ? 21.628 25.763 14.475 1.00 14.45 229 VAL B CA 1
ATOM 1159 C C . VAL B 1 29 ? 22.002 24.383 13.976 1.00 16.73 229 VAL B C 1
ATOM 1160 O O . VAL B 1 29 ? 23.060 24.189 13.366 1.00 22.62 229 VAL B O 1
ATOM 1164 N N . PHE B 1 30 ? 21.106 23.428 14.227 1.00 16.41 230 PHE B N 1
ATOM 1165 C CA . PHE B 1 30 ? 21.233 22.084 13.686 1.00 13.21 230 PHE B CA 1
ATOM 1166 C C . PHE B 1 30 ? 19.875 21.433 13.541 1.00 14.46 230 PHE B C 1
ATOM 1167 O O . PHE B 1 30 ? 18.961 21.535 14.354 1.00 17.49 230 PHE B O 1
ATOM 1175 N N . ARG B 1 31 ? 19.740 20.661 12.463 1.00 13.34 231 ARG B N 1
ATOM 1176 C CA . ARG B 1 31 ? 18.511 19.918 12.280 1.00 16.51 231 ARG B CA 1
ATOM 1177 C C . ARG B 1 31 ? 18.739 18.753 11.320 1.00 19.02 231 ARG B C 1
ATOM 1178 O O . ARG B 1 31 ? 19.266 18.966 10.227 1.00 18.28 231 ARG B O 1
ATOM 1186 N N . ASP B 1 32 ? 18.328 17.561 11.726 1.00 16.92 232 ASP B N 1
ATOM 1187 C CA . ASP B 1 32 ? 18.325 16.433 10.785 1.00 18.84 232 ASP B CA 1
ATOM 1188 C C . ASP B 1 32 ? 17.015 15.693 10.965 1.00 20.80 232 ASP B C 1
ATOM 1189 O O . ASP B 1 32 ? 16.077 16.230 11.573 1.00 22.48 232 ASP B O 1
ATOM 1194 N N . ALA B 1 33 ? 16.869 14.447 10.479 1.00 18.21 233 ALA B N 1
ATOM 1195 C CA . ALA B 1 33 ? 15.518 13.902 10.587 1.00 18.08 233 ALA B CA 1
ATOM 1196 C C . ALA B 1 33 ? 15.093 13.644 12.030 1.00 20.79 233 ALA B C 1
ATOM 1197 O O . ALA B 1 33 ? 13.887 13.579 12.277 1.00 21.99 233 ALA B O 1
ATOM 1199 N N . GLY B 1 34 ? 16.032 13.459 12.952 1.00 20.27 234 GLY B N 1
ATOM 1200 C CA . GLY B 1 34 ? 15.684 13.009 14.290 1.00 17.49 234 GLY B CA 1
ATOM 1201 C C . GLY B 1 34 ? 16.096 13.949 15.396 1.00 18.79 234 GLY B C 1
ATOM 1202 O O . GLY B 1 34 ? 15.726 13.739 16.554 1.00 15.28 234 GLY B O 1
ATOM 1203 N N . TRP B 1 35 ? 16.847 15.003 15.089 1.00 14.22 235 TRP B N 1
ATOM 1204 C CA . TRP B 1 35 ? 17.394 15.854 16.140 1.00 12.12 235 TRP B CA 1
ATOM 1205 C C . TRP B 1 35 ? 17.337 17.310 15.707 1.00 15.03 235 TRP B C 1
ATOM 1206 O O . TRP B 1 35 ? 17.557 17.605 14.519 1.00 14.34 235 TRP B O 1
ATOM 1217 N N . MET B 1 36 ? 17.047 18.201 16.644 1.00 10.62 236 MET B N 1
ATOM 1218 C CA . MET B 1 36 ? 17.091 19.627 16.325 1.00 12.19 236 MET B CA 1
ATOM 1219 C C . MET B 1 36 ? 17.701 20.416 17.477 1.00 16.78 236 MET B C 1
ATOM 1220 O O . MET B 1 36 ? 17.347 20.166 18.642 1.00 14.12 236 MET B O 1
ATOM 1225 N N . ILE B 1 37 ? 18.579 21.355 17.170 1.00 15.39 237 ILE B N 1
ATOM 1226 C CA . ILE B 1 37 ? 19.153 22.222 18.212 1.00 15.76 237 ILE B CA 1
ATOM 1227 C C . ILE B 1 37 ? 18.719 23.660 17.968 1.00 17.83 237 ILE B C 1
ATOM 1228 O O . ILE B 1 37 ? 18.861 24.203 16.875 1.00 12.78 237 ILE B O 1
ATOM 1233 N N . LEU B 1 38 ? 18.154 24.292 19.000 1.00 12.69 238 LEU B N 1
ATOM 1234 C CA . LEU B 1 38 ? 17.766 25.709 18.914 1.00 16.09 238 LEU B CA 1
ATOM 1235 C C . LEU B 1 38 ? 18.659 26.530 19.837 1.00 17.26 238 LEU B C 1
ATOM 1236 O O . LEU B 1 38 ? 19.035 26.015 20.898 1.00 19.34 238 LEU B O 1
ATOM 1241 N N . GLN B 1 39 ? 18.967 27.744 19.441 1.00 16.11 239 GLN B N 1
ATOM 1242 C CA . GLN B 1 39 ? 19.841 28.583 20.263 1.00 17.83 239 GLN B CA 1
ATOM 1243 C C . GLN B 1 39 ? 19.291 29.998 20.307 1.00 19.22 239 GLN B C 1
ATOM 1244 O O . GLN B 1 39 ? 18.781 30.538 19.319 1.00 15.27 239 GLN B O 1
ATOM 1250 N N . ARG B 1 40 ? 19.416 30.578 21.493 1.00 17.66 240 ARG B N 1
ATOM 1251 C CA . AR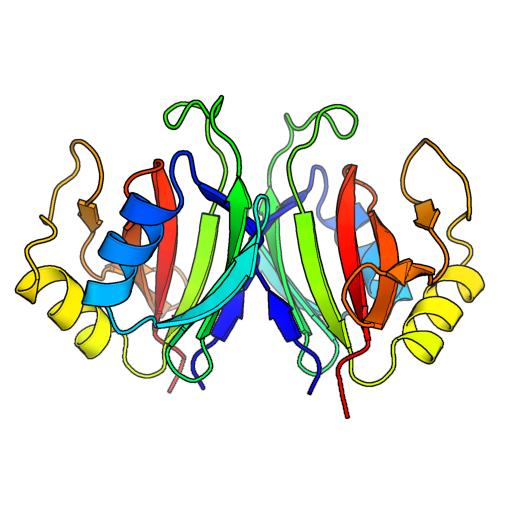G B 1 40 ? 19.142 31.987 21.724 1.00 17.30 240 ARG B CA 1
ATOM 1252 C C . ARG B 1 40 ? 20.268 32.522 22.611 1.00 20.05 240 ARG B C 1
ATOM 1253 O O . ARG B 1 40 ? 20.211 32.358 23.833 1.00 22.55 240 ARG B O 1
ATOM 1261 N N . GLY B 1 41 ? 21.283 33.124 22.023 1.00 19.43 241 GLY B N 1
ATOM 1262 C CA . GLY B 1 41 ? 22.440 33.582 22.780 1.00 20.05 241 GLY B CA 1
ATOM 1263 C C . GLY B 1 41 ? 23.140 32.406 23.433 1.00 22.66 241 GLY B C 1
ATOM 1264 O O . GLY B 1 41 ? 23.532 31.459 22.750 1.00 23.85 241 GLY B O 1
ATOM 1265 N N . ASP B 1 42 ? 23.293 32.434 24.760 1.00 22.15 242 ASP B N 1
ATOM 1266 C CA . ASP B 1 42 ? 23.937 31.307 25.433 1.00 21.68 242 ASP B CA 1
ATOM 1267 C C . ASP B 1 42 ? 22.956 30.209 25.817 1.00 19.05 242 ASP B C 1
ATOM 1268 O O . ASP B 1 42 ? 23.398 29.174 26.334 1.00 24.36 242 ASP B O 1
ATOM 1273 N N . LEU B 1 43 ? 21.658 30.393 25.593 1.00 14.38 243 LEU B N 1
ATOM 1274 C CA . LEU B 1 43 ? 20.674 29.352 25.836 1.00 15.93 243 LEU B CA 1
ATOM 1275 C C . LEU B 1 43 ? 20.662 28.304 24.726 1.00 17.48 243 LEU B C 1
ATOM 1276 O O . LEU B 1 43 ? 20.399 28.696 23.583 1.00 21.44 243 LEU B O 1
ATOM 1281 N N . MET B 1 44 ? 20.887 27.034 25.002 1.00 16.93 244 MET B N 1
ATOM 1282 C CA . MET B 1 44 ? 20.833 25.991 23.977 1.00 15.37 244 MET B CA 1
ATOM 1283 C C . MET B 1 44 ? 19.831 24.904 24.369 1.00 18.82 244 MET B C 1
ATOM 1284 O O . MET B 1 44 ? 19.926 24.388 25.484 1.00 19.68 244 MET B O 1
ATOM 1289 N N . LEU B 1 45 ? 18.890 24.566 23.485 1.00 14.32 245 LEU B N 1
ATOM 1290 C CA . LEU B 1 45 ? 17.934 23.492 23.696 1.00 14.16 245 LEU B CA 1
ATOM 1291 C C . LEU B 1 45 ? 18.019 22.486 22.552 1.00 15.60 245 LEU B C 1
ATOM 1292 O O . LEU B 1 45 ? 18.092 22.882 21.386 1.00 17.05 245 LEU B O 1
ATOM 1297 N N . GLU B 1 46 ? 18.024 21.209 22.862 1.00 11.98 246 GLU B N 1
ATOM 1298 C CA . GLU B 1 46 ? 18.071 20.131 21.878 1.00 10.99 246 GLU B CA 1
ATOM 1299 C C . GLU B 1 46 ? 16.787 19.331 21.960 1.00 12.92 246 GLU B C 1
ATOM 1300 O O . GLU B 1 46 ? 16.284 19.048 23.047 1.00 16.54 246 GLU B O 1
ATOM 1306 N N . PHE B 1 47 ? 16.218 18.962 20.828 1.00 8.57 247 PHE B N 1
ATOM 1307 C CA . PHE B 1 47 ? 14.937 18.297 20.738 1.00 9.64 247 PHE B CA 1
ATOM 1308 C C . PHE B 1 47 ? 15.112 16.981 19.987 1.00 14.34 247 PHE B C 1
ATOM 1309 O O . PHE B 1 47 ? 15.858 16.995 18.998 1.00 15.02 247 PHE B O 1
ATOM 1317 N N . PHE B 1 48 ? 14.465 15.929 20.460 1.00 14.26 248 PHE B N 1
ATOM 1318 C CA . PHE B 1 48 ? 14.448 14.662 19.724 1.00 15.38 248 PHE B CA 1
ATOM 1319 C C . PHE B 1 48 ? 13.033 14.450 19.211 1.00 18.47 248 PHE B C 1
ATOM 1320 O O . PHE B 1 48 ? 12.022 14.849 19.827 1.00 13.84 248 PHE B O 1
ATOM 1328 N N . ALA B 1 49 ? 12.929 13.842 18.028 1.00 19.76 249 ALA B N 1
ATOM 1329 C CA . ALA B 1 49 ? 11.602 13.576 17.455 1.00 22.84 249 ALA B CA 1
ATOM 1330 C C . ALA B 1 49 ? 10.846 12.579 18.319 1.00 23.67 249 ALA B C 1
ATOM 1331 O O . ALA B 1 49 ? 11.379 11.494 18.568 1.00 26.41 249 ALA B O 1
ATOM 1333 N N . HIS B 1 50 ? 9.648 12.908 18.782 1.00 20.99 250 HIS B N 1
ATOM 1334 C CA . HIS B 1 50 ? 8.905 11.984 19.642 1.00 20.07 250 HIS B CA 1
ATOM 1335 C C . HIS B 1 50 ? 7.424 12.089 19.310 1.00 23.79 250 HIS B C 1
ATOM 1336 O O . HIS B 1 50 ? 6.614 12.632 20.053 1.00 18.05 250 HIS B O 1
ATOM 1343 N N . PRO B 1 51 ? 7.070 11.570 18.137 1.00 28.97 251 PRO B N 1
ATOM 1344 C CA . PRO B 1 51 ? 5.700 11.673 17.624 1.00 30.91 251 PRO B CA 1
ATOM 1345 C C . PRO B 1 51 ? 4.669 11.057 18.570 1.00 33.68 251 PRO B C 1
ATOM 1346 O O . PRO B 1 51 ? 3.544 11.560 18.695 1.00 37.24 251 PRO B O 1
ATOM 1350 N N . GLY B 1 52 ? 5.028 9.986 19.263 1.00 33.47 252 GLY B N 1
ATOM 1351 C CA . GLY B 1 52 ? 4.148 9.312 20.194 1.00 34.72 252 GLY B CA 1
ATOM 1352 C C . GLY B 1 52 ? 4.017 9.933 21.562 1.00 34.43 252 GLY B C 1
ATOM 1353 O O . GLY B 1 52 ? 3.404 9.371 22.476 1.00 38.19 252 GLY B O 1
ATOM 1354 N N . LEU B 1 53 ? 4.577 11.120 21.795 1.00 31.11 253 LEU B N 1
ATOM 1355 C CA . LEU B 1 53 ? 4.485 11.710 23.121 1.00 27.25 253 LEU B CA 1
ATOM 1356 C C . LEU B 1 53 ? 3.040 11.921 23.566 1.00 27.59 253 LEU B C 1
ATOM 1357 O O . LEU B 1 53 ? 2.160 12.260 22.777 1.00 30.72 253 LEU B O 1
ATOM 1362 N N . ASP B 1 54 ? 2.823 11.722 24.853 1.00 25.16 254 ASP B N 1
ATOM 1363 C CA . ASP B 1 54 ? 1.605 12.037 25.559 1.00 26.70 254 ASP B CA 1
ATOM 1364 C C . ASP B 1 54 ? 1.870 13.220 26.488 1.00 25.18 254 ASP B C 1
ATOM 1365 O O . ASP B 1 54 ? 2.328 12.996 27.606 1.00 28.65 254 ASP B O 1
ATOM 1370 N N . PRO B 1 55 ? 1.573 14.436 26.057 1.00 26.30 255 PRO B N 1
ATOM 1371 C CA . PRO B 1 55 ? 1.914 15.605 26.876 1.00 29.28 255 PRO B CA 1
ATOM 1372 C C . PRO B 1 55 ? 1.346 15.523 28.294 1.00 34.44 255 PRO B C 1
ATOM 1373 O O . PRO B 1 55 ? 1.967 16.003 29.247 1.00 40.14 255 PRO B O 1
ATOM 1377 N N . LEU B 1 56 ? 0.168 14.934 28.488 1.00 36.78 256 LEU B N 1
ATOM 1378 C CA . LEU B 1 56 ? -0.407 14.967 29.836 1.00 40.59 256 LEU B CA 1
ATOM 1379 C C . LEU B 1 56 ? 0.366 14.028 30.753 1.00 41.63 256 LEU B C 1
ATOM 1380 O O . LEU B 1 56 ? 0.398 14.224 31.968 1.00 47.23 256 LEU B O 1
ATOM 1385 N N . ALA B 1 57 ? 1.014 13.003 30.199 1.00 39.88 257 ALA B N 1
ATOM 1386 C CA . ALA B 1 57 ? 1.812 12.118 31.049 1.00 38.21 257 ALA B CA 1
ATOM 1387 C C . ALA B 1 57 ? 3.283 12.506 31.080 1.00 38.61 257 ALA B C 1
ATOM 1388 O O . ALA B 1 57 ? 4.152 11.704 31.419 1.00 36.48 257 ALA B O 1
ATOM 1390 N N . SER B 1 58 ? 3.618 13.732 30.695 1.00 39.34 258 SER B N 1
ATOM 1391 C CA . SER B 1 58 ? 5.027 14.054 30.502 1.00 36.76 258 SER B CA 1
ATOM 1392 C C . SER B 1 58 ? 5.632 14.683 31.757 1.00 32.04 258 SER B C 1
ATOM 1393 O O . SER B 1 58 ? 5.042 15.600 32.327 1.00 32.23 258 SER B O 1
ATOM 1396 N N . TRP B 1 59 ? 6.800 14.169 32.114 1.00 26.44 259 TRP B N 1
ATOM 1397 C CA . TRP B 1 59 ? 7.632 14.742 33.151 1.00 28.78 259 TRP B CA 1
ATOM 1398 C C . TRP B 1 59 ? 8.781 15.518 32.509 1.00 25.51 259 TRP B C 1
ATOM 1399 O O . TRP B 1 59 ? 9.794 15.741 33.168 1.00 22.14 259 TRP B O 1
ATOM 1410 N N . PHE B 1 60 ? 8.680 15.940 31.238 1.00 19.92 260 PHE B N 1
ATOM 1411 C CA . PHE B 1 60 ? 9.845 16.655 30.730 1.00 14.28 260 PHE B CA 1
ATOM 1412 C C . PHE B 1 60 ? 9.820 18.117 31.176 1.00 13.43 260 PHE B C 1
ATOM 1413 O O . PHE B 1 60 ? 8.773 18.767 31.185 1.00 11.78 260 PHE B O 1
ATOM 1421 N N . SER B 1 61 ? 11.005 18.615 31.515 1.00 11.36 261 SER B N 1
ATOM 1422 C CA . SER B 1 61 ? 11.174 19.992 31.951 1.00 13.74 261 SER B CA 1
ATOM 1423 C C . SER B 1 61 ? 12.644 20.388 31.911 1.00 13.46 261 SER B C 1
ATOM 1424 O O . SER B 1 61 ? 13.560 19.569 31.842 1.00 15.73 261 SER B O 1
ATOM 1427 N N . CYS B 1 62 ? 12.908 21.693 31.943 1.00 13.84 262 CYS B N 1
ATOM 1428 C CA . CYS B 1 62 ? 14.292 22.161 32.046 1.00 11.65 262 CYS B CA 1
ATOM 1429 C C . CYS B 1 62 ? 14.226 23.509 32.768 1.00 12.06 262 CYS B C 1
ATOM 1430 O O . CYS B 1 62 ? 13.103 24.006 32.972 1.00 14.60 262 CYS B O 1
ATOM 1433 N N . CYS B 1 63 ? 15.375 24.043 33.128 1.00 13.13 263 CYS B N 1
ATOM 1434 C CA . CYS B 1 63 ? 15.408 25.411 33.648 1.00 12.89 263 CYS B CA 1
ATOM 1435 C C . CYS B 1 63 ? 16.050 26.372 32.663 1.00 15.24 263 CYS B C 1
ATOM 1436 O O . CYS B 1 63 ? 17.062 25.985 32.085 1.00 14.32 263 CYS B O 1
ATOM 1439 N N . LEU B 1 64 ? 15.490 27.566 32.520 1.00 16.43 264 LEU B N 1
ATOM 1440 C CA . LEU B 1 64 ? 16.146 28.697 31.892 1.00 14.07 264 LEU B CA 1
ATOM 1441 C C . LEU B 1 64 ? 16.485 29.691 33.021 1.00 17.92 264 LEU B C 1
ATOM 1442 O O . LEU B 1 64 ? 15.603 30.341 33.591 1.00 15.36 264 LEU B O 1
ATOM 1447 N N . ARG B 1 65 ? 17.775 29.743 33.299 1.00 17.08 265 ARG B N 1
ATOM 1448 C CA . ARG B 1 65 ? 18.343 30.673 34.289 1.00 19.18 265 ARG B CA 1
ATOM 1449 C C . ARG B 1 65 ? 18.803 31.921 33.540 1.00 19.12 265 ARG B C 1
ATOM 1450 O O . ARG B 1 65 ? 19.779 31.838 32.791 1.00 20.20 265 ARG B O 1
ATOM 1458 N N . LEU B 1 66 ? 18.073 33.013 33.715 1.00 19.65 266 LEU B N 1
ATOM 1459 C CA . LEU B 1 66 ? 18.085 34.223 32.919 1.00 20.09 266 LEU B CA 1
ATOM 1460 C C . LEU B 1 66 ? 18.615 35.443 33.651 1.00 23.71 266 LEU B C 1
ATOM 1461 O O . LEU B 1 66 ? 18.301 35.665 34.831 1.00 21.39 266 LEU B O 1
ATOM 1466 N N . ASP B 1 67 ? 19.411 36.258 32.952 1.00 25.19 267 ASP B N 1
ATOM 1467 C CA . ASP B 1 67 ? 19.920 37.457 33.634 1.00 25.66 267 ASP B CA 1
ATOM 1468 C C . ASP B 1 67 ? 18.811 38.497 33.757 1.00 27.58 267 ASP B C 1
ATOM 1469 O O . ASP B 1 67 ? 18.786 39.321 34.661 1.00 33.46 267 ASP B O 1
ATOM 1474 N N . ASP B 1 68 ? 17.889 38.425 32.807 1.00 25.49 268 ASP B N 1
ATOM 1475 C CA . ASP B 1 68 ? 16.734 39.305 32.761 1.00 26.59 268 ASP B CA 1
ATOM 1476 C C . ASP B 1 68 ? 15.448 38.535 32.507 1.00 25.39 268 ASP B C 1
ATOM 1477 O O . ASP B 1 68 ? 14.998 38.396 31.365 1.00 21.68 268 ASP B O 1
ATOM 1482 N N . LEU B 1 69 ? 14.849 38.024 33.585 1.00 24.37 269 LEU B N 1
ATOM 1483 C CA . LEU B 1 69 ? 13.629 37.241 33.438 1.00 24.38 269 LEU B CA 1
ATOM 1484 C C . LEU B 1 69 ? 12.485 38.112 32.939 1.00 27.13 269 LEU B C 1
ATOM 1485 O O . LEU B 1 69 ? 11.651 37.666 32.140 1.00 29.03 269 LEU B O 1
ATOM 1490 N N . ALA B 1 70 ? 12.404 39.362 33.388 1.00 25.93 270 ALA B N 1
ATOM 1491 C CA . ALA B 1 70 ? 11.294 40.218 32.960 1.00 22.99 270 ALA B CA 1
ATOM 1492 C C . ALA B 1 70 ? 11.313 40.491 31.462 1.00 23.70 270 ALA B C 1
ATOM 1493 O O . ALA B 1 70 ? 10.259 40.504 30.820 1.00 29.36 270 ALA B O 1
ATOM 1495 N N . GLU B 1 71 ? 12.478 40.724 30.845 1.00 23.84 271 GLU B N 1
ATOM 1496 C CA . GLU B 1 71 ? 12.501 40.896 29.398 1.00 27.61 271 GLU B CA 1
ATOM 1497 C C . GLU B 1 71 ? 11.892 39.684 28.700 1.00 31.77 271 GLU B C 1
ATOM 1498 O O . GLU B 1 71 ? 10.984 39.818 27.885 1.00 28.80 271 GLU B O 1
ATOM 1504 N N . PHE B 1 72 ? 12.427 38.502 29.020 1.00 31.72 272 PHE B N 1
ATOM 1505 C CA . PHE B 1 72 ? 11.979 37.256 28.406 1.00 26.91 272 PHE B CA 1
ATOM 1506 C C . PHE B 1 72 ? 10.489 37.101 28.633 1.00 25.53 272 PHE B C 1
ATOM 1507 O O . PHE B 1 72 ? 9.700 36.761 27.748 1.00 21.38 272 PHE B O 1
ATOM 1515 N N . TYR B 1 73 ? 10.049 37.375 29.863 1.00 25.36 273 TYR B N 1
ATOM 1516 C CA . TYR B 1 73 ? 8.638 37.167 30.156 1.00 25.71 273 TYR B CA 1
ATOM 1517 C C . TYR B 1 73 ? 7.771 38.116 29.337 1.00 29.15 273 TYR B C 1
ATOM 1518 O O . TYR B 1 73 ? 6.727 37.751 28.800 1.00 27.33 273 TYR B O 1
ATOM 1527 N N . ARG B 1 74 ? 8.237 39.354 29.251 1.00 31.78 274 ARG B N 1
ATOM 1528 C CA . ARG B 1 74 ? 7.602 40.363 28.418 1.00 32.54 274 ARG B CA 1
ATOM 1529 C C . ARG B 1 74 ? 7.458 39.863 26.985 1.00 28.60 274 ARG B C 1
ATOM 1530 O O . ARG B 1 74 ? 6.409 39.959 26.355 1.00 27.30 274 ARG B O 1
ATOM 1538 N N . GLN B 1 75 ? 8.544 39.321 26.456 1.00 27.45 275 GLN B N 1
ATOM 1539 C CA . GLN B 1 75 ? 8.587 38.779 25.098 1.00 29.45 275 GLN B CA 1
ATOM 1540 C C . GLN B 1 75 ? 7.536 37.696 24.911 1.00 25.76 275 GLN B C 1
ATOM 1541 O O . GLN B 1 75 ? 6.788 37.671 23.936 1.00 30.31 275 GLN B O 1
ATOM 1547 N N . CYS B 1 76 ? 7.401 36.746 25.828 1.00 21.67 276 CYS B N 1
ATOM 1548 C CA . CYS B 1 76 ? 6.374 35.733 25.705 1.00 22.02 276 CYS B CA 1
ATOM 1549 C C . CYS B 1 76 ? 4.977 36.324 25.593 1.00 26.31 276 CYS B C 1
ATOM 1550 O O . CYS B 1 76 ? 4.124 35.870 24.825 1.00 27.89 276 CYS B O 1
ATOM 1553 N N . LYS B 1 77 ? 4.726 37.354 26.408 1.00 29.70 277 LYS B N 1
ATOM 1554 C CA . LYS B 1 77 ? 3.361 37.905 26.372 1.00 31.30 277 LYS B CA 1
ATOM 1555 C C . LYS B 1 77 ? 3.152 38.708 25.098 1.00 30.60 277 LYS B C 1
ATOM 1556 O O . LYS B 1 77 ? 2.063 38.701 24.532 1.00 31.86 277 LYS B O 1
ATOM 1562 N N . SER B 1 78 ? 4.183 39.397 24.609 1.00 30.30 278 SER B N 1
ATOM 1563 C CA . SER B 1 78 ? 3.934 40.194 23.406 1.00 33.78 278 SER B CA 1
ATOM 1564 C C . SER B 1 78 ? 3.687 39.316 22.192 1.00 34.82 278 SER B C 1
ATOM 1565 O O . SER B 1 78 ? 2.978 39.703 21.266 1.00 36.95 278 SER B O 1
ATOM 1568 N N . VAL B 1 79 ? 4.251 38.107 22.129 1.00 33.51 279 VAL B N 1
ATOM 1569 C CA . VAL B 1 79 ? 3.958 37.312 20.937 1.00 30.53 279 VAL B CA 1
ATOM 1570 C C . VAL B 1 79 ? 2.650 36.554 21.120 1.00 28.11 279 VAL B C 1
ATOM 1571 O O . VAL B 1 79 ? 2.245 35.776 20.260 1.00 35.24 279 VAL B O 1
ATOM 1575 N N . GLY B 1 80 ? 1.959 36.750 22.238 1.00 27.29 280 GLY B N 1
ATOM 1576 C CA . GLY B 1 80 ? 0.614 36.231 22.345 1.00 27.73 280 GLY B CA 1
ATOM 1577 C C . GLY B 1 80 ? 0.444 34.949 23.107 1.00 32.03 280 GLY B C 1
ATOM 1578 O O . GLY B 1 80 ? -0.635 34.345 23.100 1.00 36.18 280 GLY B O 1
ATOM 1579 N N . ILE B 1 81 ? 1.483 34.487 23.804 1.00 28.62 281 ILE B N 1
ATOM 1580 C CA . ILE B 1 81 ? 1.268 33.311 24.654 1.00 26.67 281 ILE B CA 1
ATOM 1581 C C . ILE B 1 81 ? 0.403 33.727 25.826 1.00 29.59 281 ILE B C 1
ATOM 1582 O O . ILE B 1 81 ? 0.648 34.788 26.407 1.00 30.17 281 ILE B O 1
ATOM 1587 N N . GLN B 1 82 ? -0.610 32.935 26.172 1.00 31.34 282 GLN B N 1
ATOM 1588 C CA . GLN B 1 82 ? -1.563 33.445 27.153 1.00 32.18 282 GLN B CA 1
ATOM 1589 C C . GLN B 1 82 ? -1.209 33.051 28.578 1.00 34.26 282 GLN B C 1
ATOM 1590 O O . GLN B 1 82 ? -0.753 31.941 28.861 1.00 29.17 282 GLN B O 1
ATOM 1596 N N . GLU B 1 83 ? -1.441 34.022 29.461 1.00 34.56 283 GLU B N 1
ATOM 1597 C CA . GLU B 1 83 ? -1.246 33.823 30.890 1.00 37.41 283 GLU B CA 1
ATOM 1598 C C . GLU B 1 83 ? -2.415 33.016 31.421 1.00 36.03 283 GLU B C 1
ATOM 1599 O O . GLU B 1 83 ? -3.490 33.495 31.763 1.00 46.86 283 GLU B O 1
ATOM 1605 N N . THR B 1 84 ? -2.261 31.699 31.501 1.00 35.33 284 THR B N 1
ATOM 1606 C CA . THR B 1 84 ? -3.449 30.969 31.937 1.00 37.45 284 THR B CA 1
ATOM 1607 C C . THR B 1 84 ? -3.041 29.659 32.596 1.00 38.79 284 THR B C 1
ATOM 1608 O O . THR B 1 84 ? -1.885 29.242 32.600 1.00 46.49 284 THR B O 1
ATOM 1612 N N . SER B 1 85 ? -4.040 29.012 33.189 1.00 36.51 285 SER B N 1
ATOM 1613 C CA . SER B 1 85 ? -3.732 27.756 33.863 1.00 35.73 285 SER B CA 1
ATOM 1614 C C . SER B 1 85 ? -4.101 26.637 32.902 1.00 36.20 285 SER B C 1
ATOM 1615 O O . SER B 1 85 ? -3.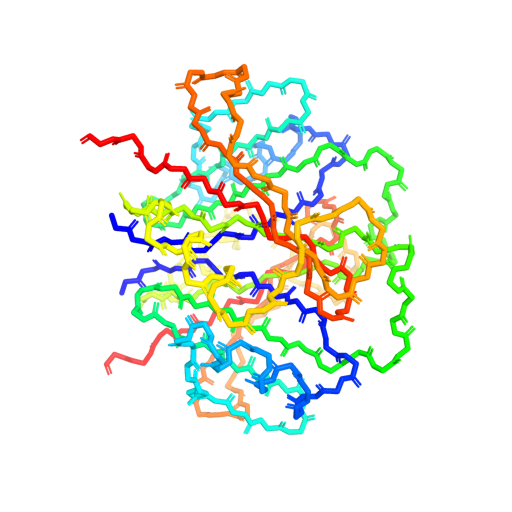716 25.492 33.047 1.00 35.20 285 SER B O 1
ATOM 1618 N N . SER B 1 86 ? -4.879 27.035 31.888 1.00 36.60 286 SER B N 1
ATOM 1619 C CA . SER B 1 86 ? -5.493 26.045 31.017 1.00 34.74 286 SER B CA 1
ATOM 1620 C C . SER B 1 86 ? -4.819 25.879 29.658 1.00 28.30 286 SER B C 1
ATOM 1621 O O . SER B 1 86 ? -4.491 26.883 29.027 1.00 36.00 286 SER B O 1
ATOM 1624 N N . GLY B 1 87 ? -4.649 24.643 29.222 1.00 24.64 287 GLY B N 1
ATOM 1625 C CA . GLY B 1 87 ? -4.158 24.238 27.921 1.00 21.32 287 GLY B CA 1
ATOM 1626 C C . GLY B 1 87 ? -2.690 24.545 27.713 1.00 22.45 287 GLY B C 1
ATOM 1627 O O . GLY B 1 87 ? -2.026 25.087 28.600 1.00 30.73 287 GLY B O 1
ATOM 1628 N N . TYR B 1 88 ? -2.159 24.194 26.538 1.00 18.98 288 TYR B N 1
ATOM 1629 C CA . TYR B 1 88 ? -0.789 24.595 26.227 1.00 23.95 288 TYR B CA 1
ATOM 1630 C C . TYR B 1 88 ? -0.749 25.054 24.764 1.00 25.10 288 TYR B C 1
ATOM 1631 O O . TYR B 1 88 ? -1.615 24.594 24.009 1.00 24.97 288 TYR B O 1
ATOM 1640 N N . PRO B 1 89 ? 0.172 25.929 24.408 1.00 21.38 289 PRO B N 1
ATOM 1641 C CA . PRO B 1 89 ? 1.167 26.510 25.327 1.00 20.25 289 PRO B CA 1
ATOM 1642 C C . PRO B 1 89 ? 0.582 27.578 26.247 1.00 20.69 289 PRO B C 1
ATOM 1643 O O . PRO B 1 89 ? -0.506 28.118 26.013 1.00 19.20 289 PRO B O 1
ATOM 164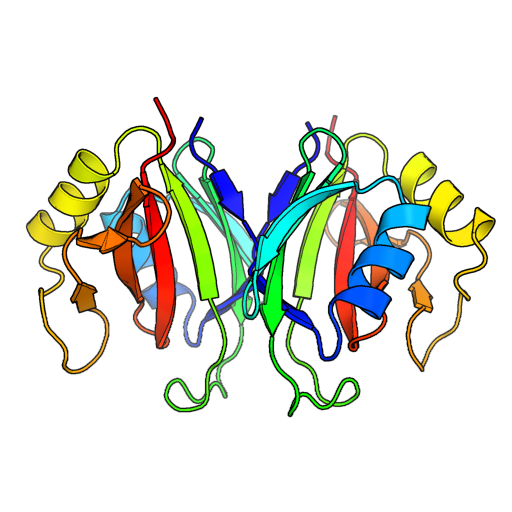7 N N . ARG B 1 90 ? 1.297 27.870 27.335 1.00 17.62 290 ARG B N 1
ATOM 1648 C CA . ARG B 1 90 ? 0.810 28.905 28.258 1.00 19.62 290 ARG B CA 1
ATOM 1649 C C . ARG B 1 90 ? 1.954 29.457 29.093 1.00 18.15 290 ARG B C 1
ATOM 1650 O O . ARG B 1 90 ? 3.046 28.871 29.113 1.00 17.87 290 ARG B O 1
ATOM 1658 N N . ILE B 1 91 ? 1.755 30.566 29.790 1.00 20.52 291 ILE B N 1
ATOM 1659 C CA . ILE B 1 91 ? 2.754 31.059 30.726 1.00 22.76 291 ILE B CA 1
ATOM 1660 C C . ILE B 1 91 ? 2.116 31.338 32.098 1.00 26.31 291 ILE B C 1
ATOM 1661 O O . ILE B 1 91 ? 0.913 31.613 32.099 1.00 27.02 291 ILE B O 1
ATOM 1666 N N . HIS B 1 92 ? 2.927 31.274 33.133 1.00 26.18 292 HIS B N 1
ATOM 1667 C CA . HIS B 1 92 ? 2.626 31.570 34.524 1.00 28.44 292 HIS B CA 1
ATOM 1668 C C . HIS B 1 92 ? 3.559 32.683 35.014 1.00 32.97 292 HIS B C 1
ATOM 1669 O O . HIS B 1 92 ? 4.778 32.505 34.884 1.00 28.97 292 HIS B O 1
ATOM 1676 N N . ALA B 1 93 ? 2.989 33.770 35.528 1.00 33.15 293 ALA B N 1
ATOM 1677 C CA . ALA B 1 93 ? 3.731 34.981 35.871 1.00 33.38 293 ALA B CA 1
ATOM 1678 C C . ALA B 1 93 ? 4.791 34.751 36.936 1.00 32.57 293 ALA B C 1
ATOM 1679 O O . ALA B 1 93 ? 4.742 33.794 37.705 1.00 27.40 293 ALA B O 1
ATOM 1681 N N . PRO B 1 94 ? 5.783 35.636 36.989 1.00 36.45 294 PRO B N 1
ATOM 1682 C CA . PRO B 1 94 ? 6.837 35.539 38.001 1.00 39.57 294 PRO B CA 1
ATOM 1683 C C . PRO B 1 94 ? 6.287 35.664 39.429 1.00 44.46 294 PRO B C 1
ATOM 1684 O O . PRO B 1 94 ? 5.586 36.639 39.710 1.00 39.00 294 PRO B O 1
ATOM 1688 N N . GLU B 1 95 ? 6.634 34.693 40.255 1.00 48.57 295 GLU B N 1
ATOM 1689 C CA . GLU B 1 95 ? 6.286 34.542 41.651 1.00 52.97 295 GLU B CA 1
ATOM 1690 C C . GLU B 1 95 ? 7.507 34.340 42.552 1.00 53.68 295 GLU B C 1
ATOM 1691 O O . GLU B 1 95 ? 8.412 33.562 42.245 1.00 39.91 295 GLU B O 1
ATOM 1697 N N . LEU B 1 96 ? 7.504 35.057 43.678 1.00 55.88 296 LEU B N 1
ATOM 1698 C CA . LEU B 1 96 ? 8.554 34.929 44.685 1.00 55.48 296 LEU B CA 1
ATOM 1699 C C . LEU B 1 96 ? 8.573 33.482 45.162 1.00 58.30 296 LEU B C 1
ATOM 1700 O O . LEU B 1 96 ? 7.539 32.929 45.540 1.00 59.41 296 LEU B O 1
ATOM 1705 N N . GLN B 1 97 ? 9.740 32.848 45.135 1.00 61.31 297 GLN B N 1
ATOM 1706 C CA . GLN B 1 97 ? 9.753 31.450 45.564 1.00 63.94 297 GLN B CA 1
ATOM 1707 C C . GLN B 1 97 ? 10.330 31.326 46.966 1.00 66.08 297 GLN B C 1
ATOM 1708 O O . GLN B 1 97 ? 10.988 32.235 47.470 1.00 62.99 297 GLN B O 1
ATOM 1714 N N . GLY B 1 98 ? 10.074 30.173 47.579 1.00 67.14 298 GLY B N 1
ATOM 1715 C CA . GLY B 1 98 ? 10.772 29.865 48.820 1.00 69.04 298 GLY B CA 1
ATOM 1716 C C . GLY B 1 98 ? 12.212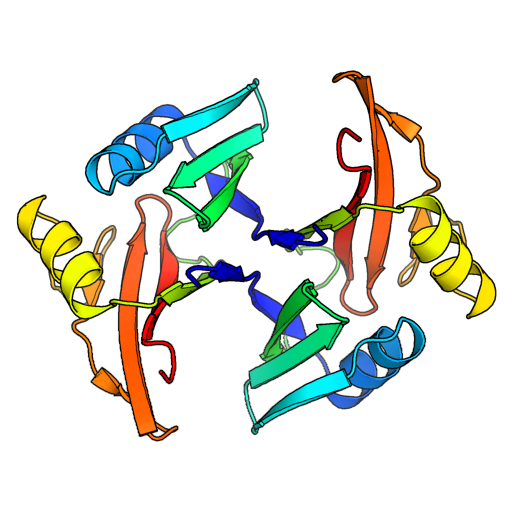 29.486 48.475 1.00 71.70 298 GLY B C 1
ATOM 1717 O O . GLY B 1 98 ? 12.497 28.301 48.291 1.00 83.73 298 GLY B O 1
ATOM 1718 N N . TRP B 1 99 ? 13.064 30.489 48.402 1.00 69.96 299 TRP B N 1
ATOM 1719 C CA . TRP B 1 99 ? 14.505 30.480 48.234 1.00 68.19 299 TRP B CA 1
ATOM 1720 C C . TRP B 1 99 ? 14.966 31.890 47.835 1.00 67.57 299 TRP B C 1
ATOM 1721 O O . TRP B 1 99 ? 16.077 32.077 47.345 1.00 72.91 299 TRP B O 1
ATOM 1732 N N . GLY B 1 100 ? 14.082 32.854 48.065 1.00 64.72 300 GLY B N 1
ATOM 1733 C CA . GLY B 1 100 ? 14.338 34.257 47.846 1.00 62.30 300 GLY B CA 1
ATOM 1734 C C . GLY B 1 100 ? 14.363 34.699 46.409 1.00 60.32 300 GLY B C 1
ATOM 1735 O O . GLY B 1 100 ? 14.686 35.856 46.113 1.00 61.67 300 GLY B O 1
ATOM 1736 N N . GLY B 1 101 ? 14.029 33.827 45.453 1.00 57.56 301 GLY B N 1
ATOM 1737 C CA . GLY B 1 101 ? 14.065 34.288 44.075 1.00 55.19 301 GLY B CA 1
ATOM 1738 C C . GLY B 1 101 ? 12.758 34.264 43.318 1.00 51.30 301 GLY B C 1
ATOM 1739 O O . GLY B 1 101 ? 11.732 33.756 43.776 1.00 51.72 301 GLY B O 1
ATOM 1740 N N . THR B 1 102 ? 12.780 34.842 42.109 1.00 45.66 302 THR B N 1
ATOM 1741 C CA . THR B 1 102 ? 11.564 34.914 41.305 1.00 41.52 302 THR B CA 1
ATOM 1742 C C . THR B 1 102 ? 11.636 33.912 40.154 1.00 35.65 302 THR B C 1
ATOM 1743 O O . THR B 1 102 ? 12.684 33.685 39.553 1.00 25.45 302 THR B O 1
ATOM 1747 N N . MET B 1 103 ? 10.498 33.302 39.876 1.00 33.93 303 MET B N 1
ATOM 1748 C CA . MET B 1 103 ? 10.392 32.226 38.903 1.00 34.90 303 MET B CA 1
ATOM 1749 C C . MET B 1 103 ? 9.037 32.264 38.205 1.00 31.06 303 MET B C 1
ATOM 1750 O O . MET B 1 103 ? 8.009 32.384 38.870 1.00 33.49 303 MET B O 1
ATOM 1755 N N . ALA B 1 104 ? 9.049 32.158 36.892 1.00 26.40 304 ALA B N 1
ATOM 1756 C CA . ALA B 1 104 ? 7.855 32.038 36.066 1.00 21.21 304 ALA B CA 1
ATOM 1757 C C . ALA B 1 104 ? 7.851 30.676 35.393 1.00 22.27 304 ALA B C 1
ATOM 1758 O O . ALA B 1 104 ? 8.755 29.849 35.571 1.00 23.71 304 ALA B O 1
ATOM 1760 N N . ALA B 1 105 ? 6.821 30.372 34.601 1.00 18.71 305 ALA B N 1
ATOM 1761 C CA . ALA B 1 105 ? 6.864 29.069 33.945 1.00 17.67 305 ALA B CA 1
ATOM 1762 C C . ALA B 1 105 ? 6.330 29.232 32.524 1.00 20.65 305 ALA B C 1
ATOM 1763 O O . ALA B 1 105 ? 5.366 29.958 32.308 1.00 27.31 305 ALA B O 1
ATOM 1765 N N . LEU B 1 106 ? 6.967 28.574 31.568 1.00 18.60 306 LEU B N 1
ATOM 1766 C CA . LEU B 1 106 ? 6.475 28.502 30.193 1.00 19.06 306 LEU B CA 1
ATOM 1767 C C . LEU B 1 106 ? 6.172 27.041 29.894 1.00 18.80 306 LEU B C 1
ATOM 1768 O O . LEU B 1 106 ? 6.974 26.159 30.245 1.00 19.08 306 LEU B O 1
ATOM 1773 N N . VAL B 1 107 ? 5.027 26.775 29.290 1.00 17.40 307 VAL B N 1
ATOM 1774 C CA . VAL B 1 107 ? 4.669 25.415 28.885 1.00 14.69 307 VAL B CA 1
ATOM 1775 C C . VAL B 1 107 ? 4.564 25.435 27.359 1.00 16.40 307 VAL B C 1
ATOM 1776 O O . VAL B 1 107 ? 3.811 26.259 26.826 1.00 15.58 307 VAL B O 1
ATOM 1780 N N . ASP B 1 108 ? 5.347 24.603 26.675 1.00 16.74 308 ASP B N 1
ATOM 1781 C CA . ASP B 1 108 ? 5.488 24.742 25.209 1.00 14.42 308 ASP B CA 1
ATOM 1782 C C . ASP B 1 108 ? 4.390 23.956 24.503 1.00 19.56 308 ASP B C 1
ATOM 1783 O O . ASP B 1 108 ? 3.562 23.357 25.215 1.00 16.85 308 ASP B O 1
ATOM 1788 N N . PRO B 1 109 ? 4.278 23.929 23.179 1.00 19.66 309 PRO B N 1
ATOM 1789 C CA . PRO B 1 109 ? 3.209 23.141 22.543 1.00 22.45 309 PRO B CA 1
ATOM 1790 C C . PRO B 1 109 ? 3.259 21.643 22.799 1.00 18.94 309 PRO B C 1
ATOM 1791 O O . PRO B 1 109 ? 2.290 20.964 22.467 1.00 18.93 309 PRO B O 1
ATOM 1795 N N . ASP B 1 110 ? 4.320 21.076 23.353 1.00 14.64 310 ASP B N 1
ATOM 1796 C CA . ASP B 1 110 ? 4.345 19.638 23.582 1.00 13.98 310 ASP B CA 1
ATOM 1797 C C . ASP B 1 110 ? 4.172 19.356 25.083 1.00 15.21 310 ASP B C 1
ATOM 1798 O O . ASP B 1 110 ? 4.339 18.231 25.552 1.00 16.80 310 ASP B O 1
ATOM 1803 N N . GLY B 1 111 ? 3.811 20.388 25.831 1.00 15.17 311 GLY B N 1
ATOM 1804 C CA . GLY B 1 111 ? 3.513 20.229 27.243 1.00 14.80 311 GLY B CA 1
ATOM 1805 C C . GLY B 1 111 ? 4.737 20.203 28.113 1.00 16.68 311 GLY B C 1
ATOM 1806 O O . GLY B 1 111 ? 4.687 19.798 29.275 1.00 17.87 311 GLY B O 1
ATOM 1807 N N . THR B 1 112 ? 5.853 20.640 27.532 1.00 15.09 312 THR B N 1
ATOM 1808 C CA . THR B 1 112 ? 7.126 20.616 28.250 1.00 11.11 312 THR B CA 1
ATOM 1809 C C . THR B 1 112 ? 7.187 21.844 29.157 1.00 10.76 312 THR B C 1
ATOM 1810 O O . THR B 1 112 ? 6.858 22.958 28.752 1.00 12.59 312 THR B O 1
ATOM 1814 N N . LEU B 1 113 ? 7.626 21.655 30.396 1.00 11.54 313 LEU B N 1
ATOM 1815 C CA . LEU B 1 113 ? 7.713 22.795 31.317 1.00 11.96 313 LEU B CA 1
ATOM 1816 C C . LEU B 1 113 ? 9.090 23.422 31.303 1.00 12.80 313 LEU B C 1
ATOM 1817 O O . LEU B 1 113 ? 10.100 22.789 31.567 1.00 18.99 313 LEU B O 1
ATOM 1822 N N . LEU B 1 114 ? 9.151 24.714 30.998 1.00 10.50 314 LEU B N 1
ATOM 1823 C CA . LEU B 1 114 ? 10.400 25.461 31.095 1.00 11.05 314 LEU B CA 1
ATOM 1824 C C . LEU B 1 114 ? 10.249 26.357 32.322 1.00 14.35 314 LEU B C 1
ATOM 1825 O O . LEU B 1 114 ? 9.413 27.260 32.316 1.00 16.70 314 LEU B O 1
ATOM 1830 N N . ARG B 1 115 ? 11.021 26.061 33.373 1.00 13.53 315 ARG B N 1
ATOM 1831 C CA . ARG B 1 115 ? 11.028 26.951 34.542 1.00 13.14 315 ARG B CA 1
ATOM 1832 C C . ARG B 1 115 ? 11.903 28.148 34.236 1.00 14.66 315 ARG B C 1
ATOM 1833 O O . ARG B 1 115 ? 13.086 27.982 33.904 1.00 17.49 315 ARG B O 1
ATOM 1841 N N . LEU B 1 116 ? 11.331 29.331 34.343 1.00 16.27 316 LEU B N 1
ATOM 1842 C CA . LEU B 1 116 ? 12.029 30.594 34.063 1.00 15.16 316 LEU B CA 1
ATOM 1843 C C . LEU B 1 116 ? 12.499 31.182 35.390 1.00 15.78 316 LEU B C 1
ATOM 1844 O O . LEU B 1 116 ? 11.645 31.477 36.211 1.00 19.21 316 LEU B O 1
ATOM 1849 N N . ILE B 1 117 ? 13.799 31.286 35.607 1.00 19.56 317 ILE B N 1
ATOM 1850 C CA . ILE B 1 117 ? 14.304 31.699 36.926 1.00 19.24 317 ILE B CA 1
ATOM 1851 C C . ILE B 1 117 ? 15.204 32.910 36.815 1.00 20.28 317 ILE B C 1
ATOM 1852 O O . ILE B 1 117 ? 16.085 32.985 35.957 1.00 21.03 317 ILE B O 1
ATOM 1857 N N . GLN B 1 118 ? 15.001 33.901 37.691 1.00 21.38 318 GLN B N 1
ATOM 1858 C CA . GLN B 1 118 ? 15.876 35.078 37.633 1.00 21.30 318 GLN B CA 1
ATOM 1859 C C . GLN B 1 118 ? 17.207 34.777 38.298 1.00 20.36 318 GLN B C 1
ATOM 1860 O O . GLN B 1 118 ? 17.292 34.332 39.437 1.00 23.36 318 GLN B O 1
ATOM 1866 N N . ASN B 1 119 ? 18.297 35.010 37.578 1.00 20.31 319 ASN B N 1
ATOM 1867 C CA . ASN B 1 119 ? 19.628 34.816 38.121 1.00 22.66 319 ASN B CA 1
ATOM 1868 C C . ASN B 1 119 ? 19.849 35.792 39.284 1.00 27.99 319 ASN B C 1
ATOM 1869 O O . ASN B 1 119 ? 19.439 36.952 39.191 1.00 24.33 319 ASN B O 1
ATOM 1874 N N . GLU B 1 120 ? 20.486 35.294 40.340 1.00 31.83 320 GLU B N 1
ATOM 1875 C CA . GLU B 1 120 ? 20.859 36.165 41.459 1.00 40.17 320 GLU B CA 1
ATOM 1876 C C . GLU B 1 120 ? 21.833 37.222 40.962 1.00 41.46 320 GLU B C 1
ATOM 1877 O O . GLU B 1 120 ? 22.988 36.906 40.688 1.00 44.30 320 GLU B O 1
ATOM 1883 N N . LEU B 1 121 ? 21.402 38.469 40.807 1.00 45.49 321 LEU B N 1
ATOM 1884 C CA . LEU B 1 121 ? 22.229 39.496 40.178 1.00 49.55 321 LEU B CA 1
ATOM 1885 C C . LEU B 1 121 ? 23.317 40.060 41.078 1.00 53.13 321 LEU B C 1
ATOM 1886 O O . LEU B 1 121 ? 24.461 40.206 40.590 1.00 56.36 321 LEU B O 1
#